Protein AF-A0AAV7JFS3-F1 (afdb_monomer)

Organism: NCBI:txid111878

Radius of gyration: 18.19 Å; Cα contacts (8 Å, |Δi|>4): 624; chains: 1; bounding box: 52×36×45 Å

Structure (mmCIF, N/CA/C/O backbone):
data_AF-A0AAV7JFS3-F1
#
_entry.id   AF-A0AAV7JFS3-F1
#
loop_
_atom_site.group_PDB
_atom_site.id
_atom_site.type_symbol
_atom_site.label_atom_id
_atom_site.label_alt_id
_atom_site.label_comp_id
_atom_site.label_asym_id
_atom_site.label_entity_id
_atom_site.label_seq_id
_atom_site.pdbx_PDB_ins_code
_atom_site.Cartn_x
_atom_site.Cartn_y
_atom_site.Cartn_z
_atom_site.occupancy
_atom_site.B_iso_or_equiv
_atom_site.auth_seq_id
_atom_site.auth_comp_id
_atom_site.auth_asym_id
_atom_site.auth_atom_id
_atom_site.pdbx_PDB_model_num
ATOM 1 N N . MET A 1 1 ? 33.187 9.174 -22.858 1.00 31.39 1 MET A N 1
ATOM 2 C CA . MET A 1 1 ? 33.924 8.937 -21.600 1.00 31.39 1 MET A CA 1
ATOM 3 C C . MET A 1 1 ? 33.014 9.376 -20.474 1.00 31.39 1 MET A C 1
ATOM 5 O O . MET A 1 1 ? 32.756 10.564 -20.350 1.00 31.39 1 MET A O 1
ATOM 9 N N . ALA A 1 2 ? 32.430 8.407 -19.775 1.00 34.69 2 ALA A N 1
ATOM 10 C CA . ALA A 1 2 ? 31.606 8.629 -18.597 1.00 34.69 2 ALA A CA 1
ATOM 11 C C . ALA A 1 2 ? 32.514 8.765 -17.371 1.00 34.69 2 ALA A C 1
ATOM 13 O O . ALA A 1 2 ? 33.390 7.925 -17.213 1.00 34.69 2 ALA A O 1
ATOM 14 N N . THR A 1 3 ? 32.295 9.808 -16.568 1.00 30.00 3 THR A N 1
ATOM 15 C CA . THR A 1 3 ? 32.629 9.994 -15.136 1.00 30.00 3 THR A CA 1
ATOM 16 C C . THR A 1 3 ? 32.267 11.460 -14.839 1.00 30.00 3 THR A C 1
ATOM 18 O O . THR A 1 3 ? 32.741 12.332 -15.557 1.00 30.00 3 THR A O 1
ATOM 21 N N . ALA A 1 4 ? 31.422 11.839 -13.885 1.00 29.70 4 ALA A N 1
ATOM 22 C CA . ALA A 1 4 ? 31.239 11.297 -12.552 1.00 29.70 4 ALA A CA 1
ATOM 23 C C . ALA A 1 4 ? 29.770 11.418 -12.102 1.00 29.70 4 ALA A C 1
ATOM 25 O O . ALA A 1 4 ? 29.166 12.481 -12.228 1.00 29.70 4 ALA A O 1
ATOM 26 N N . ASN A 1 5 ? 29.227 10.338 -11.533 1.00 34.38 5 ASN A N 1
ATOM 27 C CA . ASN A 1 5 ? 28.045 10.400 -10.677 1.00 34.38 5 ASN A CA 1
ATOM 28 C C . ASN A 1 5 ? 28.463 11.081 -9.374 1.00 34.38 5 ASN A C 1
ATOM 30 O O . ASN A 1 5 ? 29.009 10.444 -8.472 1.00 34.38 5 ASN A O 1
ATOM 34 N N . THR A 1 6 ? 28.261 12.390 -9.290 1.00 32.50 6 THR A N 1
ATOM 35 C CA . THR A 1 6 ? 28.421 13.115 -8.033 1.00 32.50 6 THR A CA 1
ATOM 36 C C . THR A 1 6 ? 27.226 12.760 -7.151 1.00 32.50 6 THR A C 1
ATOM 38 O O . THR A 1 6 ? 26.138 13.305 -7.311 1.00 32.50 6 THR A O 1
ATOM 41 N N . LEU A 1 7 ? 27.414 11.795 -6.248 1.00 30.92 7 LEU A N 1
ATOM 42 C CA . LEU A 1 7 ? 26.497 11.532 -5.140 1.00 30.92 7 LEU A CA 1
ATOM 43 C C . LEU A 1 7 ? 26.446 12.783 -4.252 1.00 30.92 7 LEU A C 1
ATOM 45 O O . LEU A 1 7 ? 27.285 12.976 -3.371 1.00 30.92 7 LEU A O 1
ATOM 49 N N . GLU A 1 8 ? 25.488 13.668 -4.509 1.00 34.50 8 GLU A N 1
ATOM 50 C CA . GLU A 1 8 ? 25.224 14.815 -3.647 1.00 34.50 8 GLU A CA 1
ATOM 51 C C . GLU A 1 8 ? 24.532 14.342 -2.369 1.00 34.50 8 GLU A C 1
ATOM 53 O O . GLU A 1 8 ? 23.349 14.003 -2.358 1.00 34.50 8 GLU A O 1
ATOM 58 N N . ARG A 1 9 ? 25.283 14.331 -1.267 1.00 33.91 9 ARG A N 1
ATOM 59 C CA . ARG A 1 9 ? 24.729 14.181 0.078 1.00 33.91 9 ARG A CA 1
ATOM 60 C C . ARG A 1 9 ? 24.105 15.510 0.502 1.00 33.91 9 ARG A C 1
ATOM 62 O O . ARG A 1 9 ? 24.825 16.429 0.887 1.00 33.91 9 ARG A O 1
ATOM 69 N N . ILE A 1 10 ? 22.780 15.618 0.446 1.00 33.81 10 ILE A N 1
ATOM 70 C CA . ILE A 1 10 ? 22.064 16.743 1.059 1.00 33.81 10 ILE A CA 1
ATOM 71 C C . ILE A 1 10 ? 21.829 16.379 2.526 1.00 33.81 10 ILE A C 1
ATOM 73 O O . ILE A 1 10 ? 20.947 15.597 2.871 1.00 33.81 10 ILE A O 1
ATOM 77 N N . PHE A 1 11 ? 22.686 16.916 3.392 1.00 35.94 11 PHE A N 1
ATOM 78 C CA . PHE A 1 11 ? 22.574 16.780 4.837 1.00 35.94 11 PHE A CA 1
ATOM 79 C C . PHE A 1 11 ? 21.632 17.850 5.398 1.00 35.94 11 PHE A C 1
ATOM 81 O O . PHE A 1 11 ? 22.022 19.008 5.516 1.00 35.94 11 PHE A O 1
ATOM 88 N N . SER A 1 12 ? 20.442 17.448 5.840 1.00 33.88 12 SER A N 1
ATOM 89 C CA . SER A 1 12 ? 19.828 18.020 7.046 1.00 33.88 12 SER A CA 1
ATOM 90 C C . SER A 1 12 ? 18.766 17.068 7.598 1.00 33.88 12 SER A C 1
ATOM 92 O O . SER A 1 12 ? 17.573 17.246 7.387 1.00 33.88 12 SER A O 1
ATOM 94 N N . VAL A 1 13 ? 19.202 16.033 8.311 1.00 41.84 13 VAL A N 1
ATOM 95 C CA . VAL A 1 13 ? 18.326 15.273 9.209 1.00 41.84 13 VAL A CA 1
ATOM 96 C C . VAL A 1 13 ? 18.309 16.059 10.522 1.00 41.84 13 VAL A C 1
ATOM 98 O O . VAL A 1 13 ? 19.258 15.966 11.296 1.00 41.84 13 VAL A O 1
ATOM 101 N N . ASP A 1 14 ? 17.295 16.894 10.771 1.00 39.94 14 ASP A N 1
ATOM 102 C CA . ASP A 1 14 ? 17.121 17.514 12.096 1.00 39.94 14 ASP A CA 1
ATOM 103 C C . ASP A 1 14 ? 16.476 16.513 13.067 1.00 39.94 14 ASP A C 1
ATOM 105 O O . ASP A 1 14 ? 15.280 16.559 13.352 1.00 39.94 14 ASP A O 1
ATOM 109 N N . TYR A 1 15 ? 17.303 15.607 13.589 1.00 41.69 15 TYR A N 1
ATOM 110 C CA . TYR A 1 15 ? 16.932 14.623 14.611 1.00 41.69 15 TYR A CA 1
ATOM 111 C C . TYR A 1 15 ? 16.729 15.239 16.011 1.00 41.69 15 TYR A C 1
ATOM 113 O O . TYR A 1 15 ? 16.426 14.519 16.963 1.00 41.69 15 TYR A O 1
ATOM 121 N N . LYS A 1 16 ? 16.943 16.555 16.177 1.00 37.84 16 LYS A N 1
ATOM 122 C CA . LYS A 1 16 ? 16.816 17.269 17.461 1.00 37.84 16 LYS A CA 1
ATOM 123 C C . LYS A 1 16 ? 15.544 18.097 17.562 1.00 37.84 16 LYS A C 1
ATOM 125 O O . LYS A 1 16 ? 15.213 18.536 18.670 1.00 37.84 16 LYS A O 1
ATOM 130 N N . SER A 1 17 ? 14.830 18.307 16.458 1.00 47.09 17 SER A N 1
ATOM 131 C CA . SER A 1 17 ? 13.496 18.887 16.505 1.00 47.09 17 SER A CA 1
ATOM 132 C C . SER A 1 17 ? 12.605 17.980 17.359 1.00 47.09 17 SER A C 1
ATOM 134 O O . SER A 1 17 ? 12.273 16.849 17.011 1.00 47.09 17 SER A O 1
ATOM 136 N N . LYS A 1 18 ? 12.272 18.452 18.565 1.00 47.12 18 LYS A N 1
ATOM 137 C CA . LYS A 1 18 ? 11.311 17.800 19.455 1.00 47.12 18 LYS A CA 1
ATOM 138 C C . LYS A 1 18 ? 9.934 17.918 18.805 1.00 47.12 18 LYS A C 1
ATOM 140 O O . LYS A 1 18 ? 9.161 18.794 19.186 1.00 47.12 18 LYS A O 1
ATOM 145 N N . ILE A 1 19 ? 9.643 17.081 17.811 1.00 53.56 19 ILE A N 1
ATOM 146 C CA . ILE A 1 19 ? 8.289 16.916 17.290 1.00 53.56 19 ILE A CA 1
ATOM 147 C C . ILE A 1 19 ? 7.481 16.338 18.447 1.00 53.56 19 ILE A C 1
ATOM 149 O O . ILE A 1 19 ? 7.582 15.160 18.785 1.00 53.56 19 ILE A O 1
ATOM 153 N N . GLN A 1 20 ? 6.760 17.215 19.141 1.00 51.50 20 GLN A N 1
ATOM 154 C CA . GLN A 1 20 ? 5.778 16.791 20.120 1.00 51.50 20 GLN A CA 1
ATOM 155 C C . GLN A 1 20 ? 4.505 16.436 19.356 1.00 51.50 20 GLN A C 1
ATOM 157 O O . GLN A 1 20 ? 4.074 17.233 18.517 1.00 51.50 20 GLN A O 1
ATOM 162 N N . PRO A 1 21 ? 3.905 15.262 19.613 1.00 56.75 21 PRO A N 1
ATOM 163 C CA . PRO A 1 21 ? 2.633 14.926 18.998 1.00 56.75 21 PRO A CA 1
ATOM 164 C C . PRO A 1 21 ? 1.603 15.988 19.391 1.00 56.75 21 PRO A C 1
ATOM 166 O O . PRO A 1 21 ? 1.417 16.264 20.576 1.00 56.75 21 PRO A O 1
ATOM 169 N N . ILE A 1 22 ? 0.951 16.589 18.393 1.00 59.88 22 ILE A N 1
ATOM 170 C CA . ILE A 1 22 ? -0.130 17.561 18.618 1.00 59.88 22 ILE A CA 1
ATOM 171 C C . ILE A 1 22 ? -1.339 16.836 19.225 1.00 59.88 22 ILE A C 1
ATOM 173 O O . ILE A 1 22 ? -1.971 17.338 20.151 1.00 59.88 22 ILE A O 1
ATOM 177 N N . VAL A 1 23 ? -1.617 15.625 18.735 1.00 61.88 23 VAL A N 1
ATOM 178 C CA . VAL A 1 23 ? -2.670 14.729 19.219 1.00 61.88 23 VAL A CA 1
ATOM 179 C C . VAL A 1 23 ? -2.138 13.296 19.197 1.00 61.88 23 VAL A C 1
ATOM 181 O O . VAL A 1 23 ? -1.424 12.907 18.275 1.00 61.88 23 VAL A O 1
ATOM 184 N N . SER A 1 24 ? -2.483 12.507 20.217 1.00 66.94 24 SER A N 1
ATOM 185 C CA . SER A 1 24 ? -2.320 11.051 20.207 1.00 66.94 24 SER A CA 1
ATOM 186 C C . SER A 1 24 ? -3.702 10.418 20.160 1.00 66.94 24 SER A C 1
ATOM 188 O O . SER A 1 24 ? -4.501 10.606 21.077 1.00 66.94 24 SER A O 1
ATOM 190 N N . VAL A 1 25 ? -3.986 9.711 19.069 1.00 66.38 25 VAL A N 1
ATOM 191 C CA . VAL A 1 25 ? -5.343 9.267 18.720 1.00 66.38 25 VAL A CA 1
ATOM 192 C C . VAL A 1 25 ? -5.698 7.876 19.249 1.00 66.38 25 VAL A C 1
ATOM 194 O O . VAL A 1 25 ? -6.844 7.460 19.165 1.00 66.38 25 VAL A O 1
ATOM 197 N N . CYS A 1 26 ? -4.739 7.127 19.800 1.00 66.31 26 CYS A N 1
ATOM 198 C CA . CYS A 1 26 ? -4.986 5.764 20.277 1.00 66.31 26 CYS A CA 1
ATOM 199 C C . CYS A 1 26 ? -3.880 5.256 21.217 1.00 66.31 26 CYS A C 1
ATOM 201 O O . CYS A 1 26 ? -2.825 5.874 21.379 1.00 66.31 26 CYS A O 1
ATOM 203 N N . LYS A 1 27 ? -4.123 4.098 21.845 1.00 66.50 27 LYS A N 1
ATOM 204 C CA . LYS A 1 27 ? -3.143 3.375 22.667 1.00 66.50 27 LYS A CA 1
ATOM 205 C C . LYS A 1 27 ? -2.859 1.992 22.079 1.00 66.50 27 LYS A C 1
ATOM 207 O O . LYS A 1 27 ? -3.711 1.381 21.435 1.00 66.50 27 LYS A O 1
ATOM 212 N N . LEU A 1 28 ? -1.660 1.480 22.352 1.00 62.62 28 LEU A N 1
ATOM 213 C CA . LEU A 1 28 ? -1.306 0.084 22.089 1.00 62.62 28 LEU A CA 1
ATOM 214 C C . LEU A 1 28 ? -2.027 -0.830 23.090 1.00 62.62 28 LEU A C 1
ATOM 216 O O . LEU A 1 28 ? -2.016 -0.553 24.292 1.00 62.62 28 LEU A O 1
ATOM 220 N N . GLY A 1 29 ? -2.617 -1.937 22.628 1.00 62.34 29 GLY A N 1
ATOM 221 C CA . GLY A 1 29 ? -3.167 -2.947 23.541 1.00 62.34 29 GLY A CA 1
ATOM 222 C C . GLY A 1 29 ? -4.353 -3.759 23.023 1.00 62.34 29 GLY A C 1
ATOM 223 O O . GLY A 1 29 ? -4.566 -3.937 21.826 1.00 62.34 29 GLY A O 1
ATOM 224 N N . LYS A 1 30 ? -5.135 -4.315 23.956 1.00 52.66 30 LYS A N 1
ATOM 225 C CA . LYS A 1 30 ? -6.366 -5.068 23.660 1.00 52.66 30 LYS A CA 1
ATOM 226 C C . LYS A 1 30 ? -7.582 -4.172 23.899 1.00 52.66 30 LYS A C 1
ATOM 228 O O . LYS A 1 30 ? -7.660 -3.553 24.951 1.00 52.66 30 LYS A O 1
ATOM 233 N N . GLY A 1 31 ? -8.507 -4.081 22.948 1.00 63.12 31 GLY A N 1
ATOM 234 C CA . GLY A 1 31 ? -9.714 -3.251 23.052 1.00 63.12 31 GLY A CA 1
ATOM 235 C C . GLY A 1 31 ? -10.164 -2.756 21.681 1.00 63.12 31 GLY A C 1
ATOM 236 O O . GLY A 1 31 ? -9.357 -2.731 20.755 1.00 63.12 31 GLY A O 1
ATOM 237 N N . LEU A 1 32 ? -11.438 -2.377 21.547 1.00 65.44 32 LEU A N 1
ATOM 238 C CA . LEU A 1 32 ? -12.001 -1.924 20.267 1.00 65.44 32 LEU A CA 1
ATOM 239 C C . LEU A 1 32 ? -11.205 -0.737 19.691 1.00 65.44 32 LEU A C 1
ATOM 241 O O . LEU A 1 32 ? -10.878 -0.714 18.509 1.00 65.44 32 LEU A O 1
ATOM 245 N N . GLU A 1 33 ? -10.796 0.180 20.567 1.00 69.69 33 GLU A N 1
ATOM 246 C CA . GLU A 1 33 ? -10.065 1.412 20.241 1.00 69.69 33 GLU A CA 1
ATOM 247 C C . GLU A 1 33 ? -8.538 1.230 20.158 1.00 69.69 33 GLU A C 1
ATOM 249 O O . GLU A 1 33 ? -7.831 2.126 19.707 1.00 69.69 33 GLU A O 1
ATOM 254 N N . ASN A 1 34 ? -8.005 0.077 20.578 1.00 80.06 34 ASN A N 1
ATOM 255 C CA . ASN A 1 34 ? -6.560 -0.136 20.675 1.00 80.06 34 ASN A CA 1
ATOM 256 C C . ASN A 1 34 ? -5.987 -0.732 19.388 1.00 80.06 34 ASN A C 1
ATOM 258 O O . ASN A 1 34 ? -6.507 -1.732 18.889 1.00 80.06 34 ASN A O 1
ATOM 262 N N . LEU A 1 35 ? -4.894 -0.162 18.882 1.00 81.44 35 LEU A N 1
ATOM 263 C CA . LEU A 1 35 ? -4.172 -0.698 17.725 1.00 81.44 35 LEU A CA 1
ATOM 264 C C . LEU A 1 35 ? -3.211 -1.816 18.145 1.00 81.44 35 LEU A C 1
ATOM 266 O O . LEU A 1 35 ? -2.652 -1.792 19.252 1.00 81.44 35 LEU A O 1
ATOM 270 N N . ARG A 1 36 ? -2.983 -2.772 17.242 1.00 83.31 36 ARG A N 1
ATOM 271 C CA . ARG A 1 36 ? -1.975 -3.822 17.382 1.00 83.31 36 ARG A CA 1
ATOM 272 C C . ARG A 1 36 ? -1.130 -3.956 16.121 1.00 83.31 36 ARG A C 1
ATOM 274 O O . ARG A 1 36 ? -1.575 -4.432 15.081 1.00 83.31 36 ARG A O 1
ATOM 281 N N . GLY A 1 37 ? 0.123 -3.530 16.254 1.00 83.81 37 GLY A N 1
ATOM 282 C CA . GLY A 1 37 ? 1.070 -3.483 15.148 1.00 83.81 37 GLY A CA 1
ATOM 283 C C . GLY A 1 37 ? 0.577 -2.624 13.980 1.00 83.81 37 GLY A C 1
ATOM 284 O O . GLY A 1 37 ? 0.587 -3.127 12.864 1.00 83.81 37 GLY A O 1
ATOM 285 N N . PRO A 1 38 ? 0.117 -1.374 14.188 1.00 87.62 38 PRO A N 1
ATOM 286 C CA . PRO A 1 38 ? -0.328 -0.546 13.071 1.00 87.62 38 PRO A CA 1
ATOM 287 C C . PRO A 1 38 ? 0.801 -0.365 12.051 1.00 87.62 38 PRO A C 1
ATOM 289 O O . PRO A 1 38 ? 1.943 -0.107 12.440 1.00 87.62 38 PRO A O 1
ATOM 292 N N . ARG A 1 39 ? 0.490 -0.543 10.764 1.00 87.88 39 ARG A N 1
ATOM 293 C CA . ARG A 1 39 ? 1.488 -0.513 9.679 1.00 87.88 39 ARG A CA 1
ATOM 294 C C . ARG A 1 39 ? 1.327 0.699 8.778 1.00 87.88 39 ARG A C 1
ATOM 296 O O . ARG A 1 39 ? 2.266 1.471 8.663 1.00 87.88 39 ARG A O 1
ATOM 303 N N . GLY A 1 40 ? 0.149 0.875 8.194 1.00 88.75 40 GLY A N 1
ATOM 304 C CA . GLY A 1 40 ? -0.143 1.955 7.254 1.00 88.75 40 GLY A CA 1
ATOM 305 C C . GLY A 1 40 ? -1.121 2.966 7.822 1.00 88.75 40 GLY A C 1
ATOM 306 O O . GLY A 1 40 ? -1.983 2.626 8.639 1.00 88.75 40 GLY A O 1
ATOM 307 N N . VAL A 1 41 ? -1.000 4.205 7.354 1.00 90.94 41 VAL A N 1
ATOM 308 C CA . VAL A 1 41 ? -1.904 5.307 7.676 1.00 90.94 41 VAL A CA 1
ATOM 309 C C . VAL A 1 41 ? -2.245 6.083 6.408 1.00 90.94 41 VAL A C 1
ATOM 311 O O . VAL A 1 41 ? -1.371 6.336 5.586 1.00 90.94 41 VAL A O 1
ATOM 314 N N . ALA A 1 42 ? -3.505 6.477 6.263 1.00 91.38 42 ALA A N 1
ATOM 315 C CA . ALA A 1 42 ? -3.954 7.397 5.225 1.00 91.38 42 ALA A CA 1
ATOM 316 C C . ALA A 1 42 ? -4.893 8.445 5.830 1.00 91.38 42 ALA A C 1
ATOM 318 O O . ALA A 1 42 ? -5.580 8.172 6.815 1.00 91.38 42 ALA A O 1
ATOM 319 N N . ILE A 1 43 ? -4.914 9.645 5.252 1.00 89.88 43 ILE A N 1
ATOM 320 C CA . ILE A 1 43 ? -5.746 10.759 5.720 1.00 89.88 43 ILE A CA 1
ATOM 321 C C . ILE A 1 43 ? -6.669 11.188 4.588 1.00 89.88 43 ILE A C 1
ATOM 323 O O . ILE A 1 43 ? -6.204 11.482 3.485 1.00 89.88 43 ILE A O 1
ATOM 327 N N . ASP A 1 44 ? -7.970 11.249 4.861 1.00 89.50 44 ASP A N 1
ATOM 328 C CA . ASP A 1 44 ? -8.915 11.896 3.956 1.00 89.50 44 ASP A CA 1
ATOM 329 C C . ASP A 1 44 ? -8.775 13.409 4.122 1.00 89.50 44 ASP A C 1
ATOM 331 O O . ASP A 1 44 ? -9.209 13.990 5.114 1.00 89.50 44 ASP A O 1
ATOM 335 N N . ASN A 1 45 ? -8.156 14.069 3.145 1.00 85.62 45 ASN A N 1
ATOM 336 C CA . ASN A 1 45 ? -7.923 15.513 3.198 1.00 85.62 45 ASN A CA 1
ATOM 337 C C . ASN A 1 45 ? -9.217 16.348 3.190 1.00 85.62 45 ASN A C 1
ATOM 339 O O . ASN A 1 45 ? -9.170 17.537 3.508 1.00 85.62 45 ASN A O 1
ATOM 343 N N . SER A 1 46 ? -10.360 15.769 2.806 1.00 87.19 46 SER A N 1
ATOM 344 C CA . SER A 1 46 ? -11.646 16.470 2.774 1.00 87.19 46 SER A CA 1
ATOM 345 C C . SER A 1 46 ? -12.364 16.464 4.125 1.00 87.19 46 SER A C 1
ATOM 347 O O . SER A 1 46 ? -13.009 17.458 4.467 1.00 87.19 46 SER A O 1
ATOM 349 N N . THR A 1 47 ? -12.229 15.388 4.907 1.00 89.56 47 THR A N 1
ATOM 350 C CA . THR A 1 47 ? -12.886 15.238 6.218 1.00 89.56 47 THR A CA 1
ATOM 351 C C . THR A 1 47 ? -11.924 15.375 7.398 1.00 89.56 47 THR A C 1
ATOM 353 O O . THR A 1 47 ? -12.339 15.767 8.488 1.00 89.56 47 THR A O 1
ATOM 356 N N . GLY A 1 48 ? -10.637 15.095 7.187 1.00 88.19 48 GLY A N 1
ATOM 357 C CA . GLY A 1 48 ? -9.632 14.948 8.238 1.00 88.19 48 GLY A CA 1
ATOM 358 C C . GLY A 1 48 ? -9.656 13.579 8.925 1.00 88.19 48 GLY A C 1
ATOM 359 O O . GLY A 1 48 ? -9.018 13.431 9.968 1.00 88.19 48 GLY A O 1
ATOM 360 N N . ASP A 1 49 ? -10.384 12.601 8.377 1.00 90.31 49 ASP A N 1
ATOM 361 C CA . ASP A 1 49 ? -10.443 11.248 8.930 1.00 90.31 49 ASP A CA 1
ATOM 362 C C . ASP A 1 49 ? -9.128 10.496 8.697 1.00 90.31 49 ASP A C 1
ATOM 364 O O . ASP A 1 49 ? -8.518 10.561 7.627 1.00 90.31 49 ASP A O 1
ATOM 368 N N . ILE A 1 50 ? -8.702 9.755 9.714 1.00 91.44 50 ILE A N 1
ATOM 369 C CA . ILE A 1 50 ? -7.440 9.024 9.773 1.00 91.44 50 ILE A CA 1
ATOM 370 C C . ILE A 1 50 ? -7.746 7.531 9.699 1.00 91.44 50 ILE A C 1
ATOM 372 O O . ILE A 1 50 ? -8.329 6.954 10.617 1.00 91.44 50 ILE A O 1
ATOM 376 N N . TYR A 1 51 ? -7.306 6.891 8.626 1.00 94.00 51 TYR A N 1
ATOM 377 C CA . TYR A 1 51 ? -7.451 5.462 8.383 1.00 94.00 51 TYR A CA 1
ATOM 378 C C . TYR A 1 51 ? -6.161 4.757 8.769 1.00 94.00 51 TYR A C 1
ATOM 380 O O . TYR A 1 51 ? -5.085 5.168 8.343 1.00 94.00 51 TYR A O 1
ATOM 388 N N . VAL A 1 52 ? -6.259 3.692 9.559 1.00 93.12 52 VAL A N 1
ATOM 389 C CA . VAL A 1 52 ? -5.096 2.950 10.052 1.00 93.12 52 VAL A CA 1
ATOM 390 C C . VAL A 1 52 ? -5.259 1.462 9.781 1.00 93.12 52 VAL A C 1
ATOM 392 O O . VAL A 1 52 ? -6.253 0.859 10.191 1.00 93.12 52 VAL A O 1
ATOM 395 N N . ALA A 1 53 ? -4.259 0.868 9.129 1.00 93.62 53 ALA A N 1
ATOM 396 C CA . ALA A 1 53 ? -4.159 -0.569 8.923 1.00 93.62 53 ALA A CA 1
ATOM 397 C C . ALA A 1 53 ? -3.673 -1.228 10.220 1.00 93.62 53 ALA A C 1
ATOM 399 O O . ALA A 1 53 ? -2.505 -1.117 10.604 1.00 93.62 53 ALA A O 1
ATOM 400 N N . ASP A 1 54 ? -4.593 -1.891 10.914 1.00 91.94 54 ASP A N 1
ATOM 401 C CA . ASP A 1 54 ? -4.364 -2.564 12.189 1.00 91.94 54 ASP A CA 1
ATOM 402 C C . ASP A 1 54 ? -3.990 -4.031 11.921 1.00 91.94 54 ASP A C 1
ATOM 404 O O . ASP A 1 54 ? -4.840 -4.928 11.924 1.00 91.94 54 ASP A O 1
ATOM 408 N N . TYR A 1 55 ? -2.706 -4.243 11.616 1.00 91.06 55 TYR A N 1
ATOM 409 C CA . TYR A 1 55 ? -2.146 -5.476 11.055 1.00 91.06 55 TYR A CA 1
ATOM 410 C C . TYR A 1 55 ? -2.533 -6.737 11.828 1.00 91.06 55 TYR A C 1
ATOM 412 O O . TYR A 1 55 ? -3.069 -7.681 11.248 1.00 91.06 55 TYR A O 1
ATOM 420 N N . GLU A 1 56 ? -2.290 -6.768 13.142 1.00 89.69 56 GLU A N 1
ATOM 421 C CA . GLU A 1 56 ? -2.526 -7.981 13.937 1.00 89.69 56 GLU A CA 1
ATOM 422 C C . GLU A 1 56 ? -4.014 -8.214 14.206 1.00 89.69 56 GLU A C 1
ATOM 424 O O . GLU A 1 56 ? -4.434 -9.348 14.426 1.00 89.69 56 GLU A O 1
ATOM 429 N N . ASN A 1 57 ? -4.822 -7.150 14.192 1.00 90.75 57 ASN A N 1
ATOM 430 C CA . ASN A 1 57 ? -6.272 -7.264 14.316 1.00 90.75 57 ASN A CA 1
ATOM 431 C C . ASN A 1 57 ? -6.961 -7.518 12.964 1.00 90.75 57 ASN A C 1
ATOM 433 O O . ASN A 1 57 ? -8.179 -7.680 12.956 1.00 90.75 57 ASN A O 1
ATOM 437 N N . SER A 1 58 ? -6.208 -7.554 11.853 1.00 93.75 58 SER A N 1
ATOM 438 C CA . SER A 1 58 ? -6.711 -7.803 10.495 1.00 93.75 58 SER A CA 1
ATOM 439 C C . SER A 1 58 ? -7.905 -6.918 10.125 1.00 93.75 58 SER A C 1
ATOM 441 O O . SER A 1 58 ? -8.928 -7.390 9.644 1.00 93.75 58 SER A O 1
ATOM 443 N N . CYS A 1 59 ? -7.796 -5.621 10.409 1.00 94.25 59 CYS A N 1
ATOM 444 C CA . CYS A 1 59 ? -8.856 -4.656 10.131 1.00 94.25 59 CYS A CA 1
ATOM 445 C C . CYS A 1 59 ? -8.279 -3.279 9.796 1.00 94.25 59 CYS A C 1
ATOM 447 O O . CYS A 1 59 ? -7.113 -2.994 10.078 1.00 94.25 59 CYS A O 1
ATOM 449 N N . VAL A 1 60 ? -9.120 -2.407 9.253 1.00 95.44 60 VAL A N 1
ATOM 450 C CA . VAL A 1 60 ? -8.869 -0.967 9.202 1.00 95.44 60 VAL A CA 1
ATOM 451 C C . VAL A 1 60 ? -9.723 -0.283 10.258 1.00 95.44 60 VAL A C 1
ATOM 453 O O . VAL A 1 60 ? -10.912 -0.580 10.412 1.00 95.44 60 VAL A O 1
ATOM 456 N N . LYS A 1 61 ? -9.109 0.642 10.995 1.00 93.12 61 LYS A N 1
ATOM 457 C CA . LYS A 1 61 ? -9.800 1.531 11.934 1.00 93.12 61 LYS A CA 1
ATOM 458 C C . LYS A 1 61 ? -9.738 2.958 11.431 1.00 93.12 61 LYS A C 1
ATOM 460 O O . LYS A 1 61 ? -8.689 3.404 10.976 1.00 93.12 61 LYS A O 1
ATOM 465 N N . VAL A 1 62 ? -10.859 3.654 11.543 1.00 93.56 62 VAL A N 1
ATOM 466 C CA . VAL A 1 62 ? -11.013 5.046 11.128 1.00 93.56 62 VAL A CA 1
ATOM 467 C C . VAL A 1 62 ? -11.212 5.891 12.368 1.00 93.56 62 VAL A C 1
ATOM 469 O O . VAL A 1 62 ? -12.062 5.569 13.202 1.00 93.56 62 VAL A O 1
ATOM 472 N N . PHE A 1 63 ? -10.438 6.958 12.484 1.00 89.00 63 PHE A N 1
ATOM 473 C CA . PHE A 1 63 ? -10.510 7.926 13.566 1.00 89.00 63 PHE A CA 1
ATOM 474 C C . PHE A 1 63 ? -10.832 9.302 12.997 1.00 89.00 63 PHE A C 1
ATOM 476 O O . PHE A 1 63 ? -10.382 9.626 11.905 1.00 89.00 63 PHE A O 1
ATOM 483 N N . ASP A 1 64 ? -11.565 10.125 13.739 1.00 86.56 64 ASP A N 1
ATOM 484 C CA . ASP A 1 64 ? -11.667 11.545 13.405 1.00 86.56 64 ASP A CA 1
ATOM 485 C C . ASP A 1 64 ? -10.357 12.289 13.746 1.00 86.56 64 ASP A C 1
ATOM 487 O O . ASP A 1 64 ? -9.435 11.746 14.367 1.00 86.56 64 ASP A O 1
ATOM 491 N N . CYS A 1 65 ? -10.285 13.573 13.395 1.00 82.19 65 CYS A N 1
ATOM 492 C CA . CYS A 1 65 ? -9.120 14.419 13.669 1.00 82.19 65 CYS A CA 1
ATOM 493 C C . CYS A 1 65 ? -8.833 14.656 15.169 1.00 82.19 65 CYS A C 1
ATOM 495 O O . CYS A 1 65 ? -7.760 15.150 15.520 1.00 82.19 65 CYS A O 1
ATOM 497 N N . ASN A 1 66 ? -9.758 14.287 16.063 1.00 78.81 66 ASN A N 1
ATOM 498 C CA . ASN A 1 66 ? -9.583 14.335 17.517 1.00 78.81 66 ASN A CA 1
ATOM 499 C C . ASN A 1 66 ? -9.183 12.969 18.103 1.00 78.81 66 ASN A C 1
ATOM 501 O O . ASN A 1 66 ? -8.965 12.859 19.311 1.00 78.81 66 ASN A O 1
ATOM 505 N N . GLY A 1 67 ? -9.084 11.932 17.269 1.00 77.19 67 GLY A N 1
ATOM 506 C CA . GLY A 1 67 ? -8.727 10.575 17.663 1.00 77.19 67 GLY A CA 1
ATOM 507 C C . GLY A 1 67 ? -9.876 9.729 18.190 1.00 77.19 67 GLY A C 1
ATOM 508 O O . GLY A 1 67 ? -9.644 8.695 18.814 1.00 77.19 67 GLY A O 1
ATOM 509 N N . LYS A 1 68 ? -11.124 10.133 17.960 1.00 84.06 68 LYS A N 1
ATOM 510 C CA . LYS A 1 68 ? -12.276 9.292 18.278 1.00 84.06 68 LYS A CA 1
ATOM 511 C C . LYS A 1 68 ? -12.444 8.237 17.192 1.00 84.06 68 LYS A C 1
ATOM 513 O O . LYS A 1 68 ? -12.467 8.573 16.013 1.00 84.06 68 LYS A O 1
ATOM 518 N N . ILE A 1 69 ? -12.631 6.975 17.581 1.0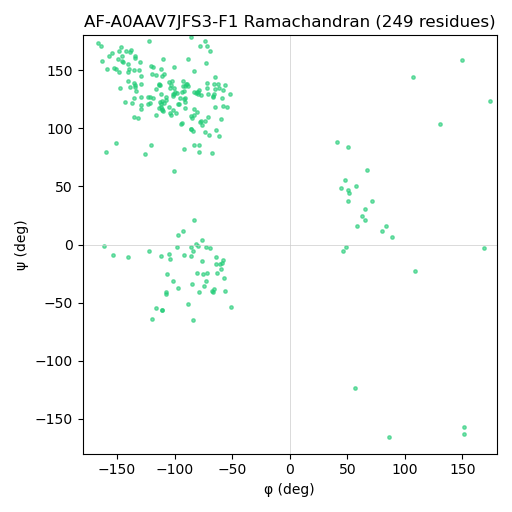0 87.69 69 ILE A N 1
ATOM 519 C CA . ILE A 1 69 ? -12.951 5.921 16.615 1.00 87.69 69 ILE A CA 1
ATOM 520 C C . ILE A 1 69 ? -14.327 6.175 15.979 1.00 87.69 69 ILE A C 1
ATOM 522 O O . ILE A 1 69 ? -15.327 6.392 16.669 1.00 87.69 69 ILE A O 1
ATOM 526 N N . MET A 1 70 ? -14.359 6.139 14.653 1.00 91.44 70 MET A N 1
ATOM 527 C CA . MET A 1 70 ? -15.542 6.370 13.828 1.00 91.44 70 MET A CA 1
ATOM 528 C C . MET A 1 70 ? -16.040 5.073 13.200 1.00 91.44 70 MET A C 1
ATOM 530 O O . MET A 1 70 ? -17.243 4.821 13.172 1.00 91.44 70 MET A O 1
ATOM 534 N N . LEU A 1 71 ? -15.116 4.233 12.731 1.00 93.12 71 LEU A N 1
ATOM 535 C CA . LEU A 1 71 ? -15.433 3.004 12.015 1.00 93.12 71 LEU A CA 1
ATOM 536 C C . LEU A 1 71 ? -14.343 1.949 12.232 1.00 93.12 71 LEU A C 1
ATOM 538 O O . LEU A 1 71 ? -13.170 2.264 12.434 1.00 93.12 71 LEU A O 1
ATOM 542 N N . LYS A 1 72 ? -14.742 0.681 12.166 1.00 93.56 72 LYS A N 1
ATOM 543 C CA . LYS A 1 72 ? -13.852 -0.470 12.019 1.00 93.56 72 LYS A CA 1
ATOM 544 C C . LYS A 1 72 ? -14.436 -1.370 10.937 1.00 93.56 72 LYS A C 1
ATOM 546 O O . LYS A 1 72 ? -15.616 -1.700 11.018 1.00 93.56 72 LYS A O 1
ATOM 551 N N . PHE A 1 73 ? -13.612 -1.798 9.989 1.00 94.94 73 PHE A N 1
ATOM 552 C CA . PHE A 1 73 ? -14.019 -2.732 8.940 1.00 94.94 73 PHE A CA 1
ATOM 553 C C . PHE A 1 73 ? -12.871 -3.665 8.535 1.00 94.94 73 PHE A C 1
ATOM 555 O O . PHE A 1 73 ? -11.729 -3.485 8.959 1.00 94.94 73 PHE A O 1
ATOM 562 N N . GLY A 1 74 ? -13.200 -4.684 7.749 1.00 90.75 74 GLY A N 1
ATOM 563 C CA . GLY A 1 74 ? -12.341 -5.820 7.429 1.00 90.75 74 GLY A CA 1
ATOM 564 C C . GLY A 1 74 ? -13.139 -7.089 7.666 1.00 90.75 74 GLY A C 1
ATOM 565 O O . GLY A 1 74 ? -13.391 -7.447 8.818 1.00 90.75 74 GLY A O 1
ATOM 566 N N . ASP A 1 75 ? -13.600 -7.702 6.579 1.00 83.06 75 ASP A N 1
ATOM 567 C CA . ASP A 1 75 ? -14.479 -8.862 6.663 1.00 83.06 75 ASP A CA 1
ATOM 568 C C . ASP A 1 75 ? -13.746 -10.046 7.301 1.00 83.06 75 ASP A C 1
ATOM 570 O O . ASP A 1 75 ? -12.547 -10.256 7.096 1.00 83.06 75 ASP A O 1
ATOM 574 N N . GLU A 1 76 ? -14.471 -10.838 8.087 1.00 83.19 76 GLU A N 1
ATOM 575 C CA . GLU A 1 76 ? -13.909 -12.040 8.709 1.00 83.19 76 GLU A CA 1
ATOM 576 C C . GLU A 1 76 ? -13.883 -13.221 7.725 1.00 83.19 76 GLU A C 1
ATOM 578 O O . GLU A 1 76 ? -13.027 -14.101 7.846 1.00 83.19 76 GLU A O 1
ATOM 583 N N . ASP A 1 77 ? -14.760 -13.204 6.715 1.00 81.31 77 ASP A N 1
ATOM 584 C CA . ASP A 1 77 ? -14.953 -14.256 5.716 1.00 81.31 77 ASP A CA 1
ATOM 585 C C . ASP A 1 77 ? -15.330 -13.675 4.341 1.00 81.31 77 ASP A C 1
ATOM 587 O O . ASP A 1 77 ? -15.783 -12.540 4.228 1.00 81.31 77 ASP A O 1
ATOM 591 N N . GLY A 1 78 ? -15.172 -14.478 3.285 1.00 86.06 78 GLY A N 1
ATOM 592 C CA . GLY A 1 78 ? -15.495 -14.081 1.910 1.00 86.06 78 GLY A CA 1
ATOM 593 C C . GLY A 1 78 ? -14.361 -13.348 1.188 1.00 86.06 78 GLY A C 1
ATOM 594 O O . GLY A 1 78 ? -13.208 -13.383 1.610 1.00 86.06 78 GLY A O 1
ATOM 595 N N . GLU A 1 79 ? -14.683 -12.715 0.059 1.00 85.00 79 GLU A N 1
ATOM 596 C CA . GLU A 1 79 ? -13.693 -12.057 -0.811 1.00 85.00 79 GLU A CA 1
ATOM 597 C C . GLU A 1 79 ? -13.109 -10.770 -0.218 1.00 85.00 79 GLU A C 1
ATOM 599 O O . GLU A 1 79 ? -11.988 -10.397 -0.558 1.00 85.00 79 GLU A O 1
ATOM 604 N N . GLY A 1 80 ? -13.838 -10.118 0.692 1.00 87.88 80 GLY A N 1
ATOM 605 C CA . GLY A 1 80 ? -13.346 -8.965 1.439 1.00 87.88 80 GLY A CA 1
ATOM 606 C C . GLY A 1 80 ? -12.480 -9.334 2.636 1.00 87.88 80 GLY A C 1
ATOM 607 O O . GLY A 1 80 ? -12.018 -8.433 3.338 1.00 87.88 80 GLY A O 1
ATOM 608 N N . LYS A 1 81 ? -12.244 -10.631 2.886 1.00 92.19 81 LYS A N 1
ATOM 609 C CA . LYS A 1 81 ? -11.532 -11.087 4.076 1.00 92.19 81 LYS A CA 1
ATOM 610 C C . LYS A 1 81 ? -10.178 -10.410 4.198 1.00 92.19 81 LYS A C 1
ATOM 612 O O . LYS A 1 81 ? -9.287 -10.592 3.369 1.00 92.19 81 LYS A O 1
ATOM 617 N N . MET A 1 82 ? -10.014 -9.674 5.286 1.00 93.06 82 MET A N 1
ATOM 618 C CA . MET A 1 82 ? -8.790 -8.941 5.537 1.00 93.06 82 MET A CA 1
ATOM 619 C C . MET A 1 82 ? -7.833 -9.792 6.365 1.00 93.06 82 MET A C 1
ATOM 621 O O . MET A 1 82 ? -8.209 -10.448 7.332 1.00 93.06 82 MET A O 1
ATOM 625 N N . PHE A 1 83 ? -6.570 -9.777 5.967 1.00 91.56 83 PHE A N 1
ATOM 626 C CA . PHE A 1 83 ? -5.476 -10.450 6.648 1.00 91.56 83 PHE A CA 1
ATOM 627 C C . PHE A 1 83 ? -4.248 -9.563 6.551 1.00 91.56 83 PHE A C 1
ATOM 629 O O . PHE A 1 83 ? -3.845 -9.209 5.441 1.00 91.56 83 PHE A O 1
ATOM 636 N N . CYS A 1 84 ? -3.687 -9.208 7.709 1.00 92.38 84 CYS A N 1
ATOM 637 C CA . CYS A 1 84 ? -2.420 -8.488 7.804 1.00 92.38 84 CYS A CA 1
ATOM 638 C C . CYS A 1 84 ? -2.328 -7.265 6.861 1.00 92.38 84 CYS A C 1
ATOM 640 O O . CYS A 1 84 ? -1.408 -7.198 6.041 1.00 92.38 84 CYS A O 1
ATOM 642 N N . PRO A 1 85 ? -3.275 -6.305 6.938 1.00 95.44 85 PRO A N 1
ATOM 643 C CA . PRO A 1 85 ? -3.227 -5.109 6.104 1.00 95.44 85 PRO A CA 1
ATOM 644 C C . PRO A 1 85 ? -1.966 -4.293 6.419 1.00 95.44 85 PRO A C 1
ATOM 646 O O . PRO A 1 85 ? -1.594 -4.141 7.588 1.00 95.44 85 PRO A O 1
ATOM 649 N N . VAL A 1 86 ? -1.311 -3.775 5.381 1.00 94.12 86 VAL A N 1
ATOM 650 C CA . VAL A 1 86 ? -0.026 -3.062 5.487 1.00 94.12 86 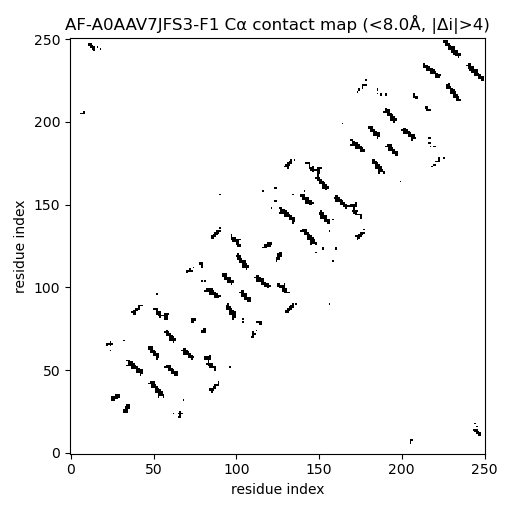VAL A CA 1
ATOM 651 C C . VAL A 1 86 ? -0.139 -1.634 4.986 1.00 94.12 86 VAL A C 1
ATOM 653 O O . VAL A 1 86 ? 0.012 -0.723 5.791 1.00 94.12 86 VAL A O 1
ATOM 656 N N . GLY A 1 87 ? -0.423 -1.437 3.700 1.00 94.25 87 GLY A N 1
ATOM 657 C CA . GLY A 1 87 ? -0.527 -0.117 3.077 1.00 94.25 87 GLY A CA 1
ATOM 658 C C . GLY A 1 87 ? -1.969 0.347 2.905 1.00 94.25 87 GLY A C 1
ATOM 659 O O . GLY A 1 87 ? -2.877 -0.475 2.757 1.00 94.25 87 GLY A O 1
ATOM 660 N N . LEU A 1 88 ? -2.175 1.666 2.884 1.00 96.00 88 LEU A N 1
ATOM 661 C CA . LEU A 1 88 ? -3.467 2.302 2.625 1.00 96.00 88 LEU A CA 1
ATOM 662 C C . LEU A 1 88 ? -3.305 3.459 1.639 1.00 96.00 88 LEU A C 1
ATOM 664 O O . LEU A 1 88 ? -2.438 4.305 1.829 1.00 96.00 88 LEU A O 1
ATOM 668 N N . ALA A 1 89 ? -4.199 3.550 0.656 1.00 96.12 89 ALA A N 1
ATOM 669 C CA . ALA A 1 89 ? -4.343 4.728 -0.194 1.00 96.12 89 ALA A CA 1
ATOM 670 C C . ALA A 1 89 ? -5.817 5.101 -0.350 1.00 96.12 89 ALA A C 1
ATOM 672 O O . ALA A 1 89 ? -6.669 4.240 -0.573 1.00 96.12 89 ALA A O 1
ATOM 673 N N . ILE A 1 90 ? -6.123 6.394 -0.265 1.00 94.94 90 ILE A N 1
ATOM 674 C CA . ILE A 1 90 ? -7.471 6.901 -0.530 1.00 94.94 90 ILE A CA 1
ATOM 675 C C . ILE A 1 90 ? -7.560 7.259 -2.008 1.00 94.94 90 ILE A C 1
ATOM 677 O O . ILE A 1 90 ? -6.788 8.063 -2.520 1.00 94.94 90 ILE A O 1
ATOM 681 N N . CYS A 1 91 ? -8.514 6.638 -2.692 1.00 93.81 91 CYS A N 1
ATOM 682 C CA . CYS A 1 91 ? -8.801 6.855 -4.099 1.00 93.81 91 CYS A CA 1
ATOM 683 C C . CYS A 1 91 ? -10.243 7.343 -4.236 1.00 93.81 91 CYS A C 1
ATOM 685 O O . CYS A 1 91 ? -11.173 6.552 -4.453 1.00 93.81 91 CYS A O 1
ATOM 687 N N . ARG A 1 92 ? -10.434 8.663 -4.107 1.00 89.12 92 ARG A N 1
ATOM 688 C CA . ARG A 1 92 ? -11.754 9.314 -4.043 1.00 89.12 92 ARG A CA 1
ATOM 689 C C . ARG A 1 92 ? -12.588 8.742 -2.888 1.00 89.12 92 ARG A C 1
ATOM 691 O O . ARG A 1 92 ? -12.125 8.712 -1.760 1.00 89.12 92 ARG A O 1
ATOM 698 N N . ASN A 1 93 ? -13.785 8.220 -3.163 1.00 92.00 93 ASN A N 1
ATOM 699 C CA . ASN A 1 93 ? -14.672 7.617 -2.157 1.00 92.00 93 ASN A CA 1
ATOM 700 C C . ASN A 1 93 ? -14.331 6.148 -1.844 1.00 92.00 93 ASN A C 1
ATOM 702 O O . ASN A 1 93 ? -15.191 5.388 -1.391 1.00 92.00 93 ASN A O 1
ATOM 706 N N . ARG A 1 94 ? -13.102 5.721 -2.137 1.00 95.81 94 ARG A N 1
ATOM 707 C CA . ARG A 1 94 ? -12.632 4.356 -1.911 1.00 95.81 94 ARG A CA 1
ATOM 708 C C . ARG A 1 94 ? -11.313 4.355 -1.169 1.00 95.81 94 ARG A C 1
ATOM 710 O O . ARG A 1 94 ? -10.539 5.304 -1.252 1.00 95.81 94 ARG A O 1
ATOM 717 N N . ILE A 1 95 ? -11.051 3.244 -0.508 1.00 97.12 95 ILE A N 1
ATOM 718 C CA . ILE A 1 95 ? -9.813 2.961 0.195 1.00 97.12 95 ILE A CA 1
ATOM 719 C C . ILE A 1 95 ? -9.246 1.694 -0.421 1.00 97.12 95 ILE A C 1
ATOM 721 O O . ILE A 1 95 ? -9.901 0.650 -0.455 1.00 97.12 95 ILE A O 1
ATOM 725 N N . LEU A 1 96 ? -8.028 1.813 -0.926 1.00 97.94 96 LEU A N 1
ATOM 726 C CA . LEU A 1 96 ? -7.227 0.705 -1.406 1.00 97.94 96 LEU A CA 1
ATOM 727 C C . LEU A 1 96 ? -6.339 0.244 -0.259 1.00 97.94 96 LEU A C 1
ATOM 729 O O . LEU A 1 96 ? -5.699 1.060 0.405 1.00 97.94 96 LEU A O 1
ATOM 733 N N . ILE A 1 97 ? -6.331 -1.057 -0.013 1.00 97.69 97 ILE A N 1
ATOM 734 C CA . ILE A 1 97 ? -5.699 -1.663 1.152 1.00 97.69 97 ILE A CA 1
ATOM 735 C C . ILE A 1 97 ? -4.801 -2.771 0.652 1.00 97.69 97 ILE A C 1
ATOM 737 O O . ILE A 1 97 ? -5.287 -3.752 0.095 1.00 97.69 97 ILE A O 1
ATOM 741 N N . SER A 1 98 ? -3.504 -2.631 0.873 1.00 96.75 98 SER A N 1
ATOM 742 C CA . SER A 1 98 ? -2.573 -3.713 0.597 1.00 96.75 98 SER A CA 1
ATOM 743 C C . SER A 1 98 ? -2.653 -4.773 1.692 1.00 96.75 98 SER A C 1
ATOM 745 O O . SER A 1 98 ? -2.546 -4.461 2.883 1.00 96.75 98 SER A O 1
ATOM 747 N N . GLN A 1 99 ? -2.825 -6.027 1.286 1.00 93.50 99 GLN A N 1
ATOM 748 C CA . GLN A 1 99 ? -2.589 -7.187 2.134 1.00 93.50 99 GLN A CA 1
ATOM 749 C C . GLN A 1 99 ? -1.144 -7.640 1.979 1.00 93.50 99 GLN A C 1
ATOM 751 O O . GLN A 1 99 ? -0.633 -7.724 0.865 1.00 93.50 99 GLN A O 1
ATOM 756 N N . SER A 1 100 ? -0.498 -8.004 3.089 1.00 86.62 100 SER A N 1
ATOM 757 C CA . SER A 1 100 ? 0.931 -8.338 3.083 1.00 86.62 100 SER A CA 1
ATOM 758 C C . SER A 1 100 ? 1.310 -9.519 2.195 1.00 86.62 100 SER A C 1
ATOM 760 O O . SER A 1 100 ? 2.485 -9.717 1.949 1.00 86.62 100 SER A O 1
ATOM 762 N N . SER A 1 101 ? 0.373 -10.362 1.777 1.00 86.19 101 SER A N 1
ATOM 763 C CA . SER A 1 101 ? 0.687 -11.502 0.922 1.00 86.19 101 SER A CA 1
ATOM 764 C C . SER A 1 101 ? 0.734 -11.115 -0.553 1.00 86.19 101 SER A C 1
ATOM 766 O O . SER A 1 101 ? 1.776 -11.246 -1.181 1.00 86.19 101 SER A O 1
ATOM 768 N N . ASP A 1 102 ? -0.399 -10.700 -1.117 1.00 88.25 102 ASP A N 1
ATOM 769 C CA . ASP A 1 102 ? -0.653 -11.013 -2.528 1.00 88.25 102 ASP A CA 1
ATOM 770 C C . ASP A 1 102 ? -1.713 -10.154 -3.227 1.00 88.25 102 ASP A C 1
ATOM 772 O O . ASP A 1 102 ? -2.030 -10.397 -4.394 1.00 88.25 102 ASP A O 1
ATOM 776 N N . CYS A 1 103 ? -2.356 -9.217 -2.529 1.00 94.94 103 CYS A N 1
ATOM 777 C CA . CYS A 1 103 ? -3.488 -8.515 -3.118 1.00 94.94 103 CYS A CA 1
ATOM 778 C C . CYS A 1 103 ? -3.784 -7.155 -2.504 1.00 94.94 103 CYS A C 1
ATOM 780 O O . CYS A 1 103 ? -3.386 -6.825 -1.387 1.00 94.94 103 CYS A O 1
ATOM 782 N N . ILE A 1 104 ? -4.543 -6.386 -3.277 1.00 97.44 104 ILE A N 1
ATOM 783 C CA . ILE A 1 104 ? -5.119 -5.108 -2.905 1.00 97.44 104 ILE A CA 1
ATOM 784 C C . ILE A 1 104 ? -6.631 -5.292 -2.758 1.00 97.44 104 ILE A C 1
ATOM 786 O O . ILE A 1 104 ? -7.328 -5.692 -3.697 1.00 97.44 104 ILE A O 1
ATOM 790 N N . LEU A 1 105 ? -7.153 -4.981 -1.577 1.00 97.25 105 LEU A N 1
ATOM 791 C CA . LEU A 1 105 ? -8.585 -4.892 -1.326 1.00 97.25 105 LEU A CA 1
ATOM 792 C C . LEU A 1 105 ? -9.063 -3.471 -1.608 1.00 97.25 105 LEU A C 1
ATOM 794 O O . LEU A 1 105 ? -8.421 -2.493 -1.231 1.00 97.25 105 LEU A O 1
ATOM 798 N N . ASN A 1 106 ? -10.217 -3.358 -2.249 1.00 97.38 106 ASN A N 1
ATOM 799 C CA . ASN A 1 106 ? -10.865 -2.097 -2.562 1.00 97.38 106 ASN A CA 1
ATOM 800 C C . ASN A 1 106 ? -12.170 -2.010 -1.767 1.00 97.38 106 ASN A C 1
ATOM 802 O O . ASN A 1 106 ? -13.077 -2.825 -1.947 1.00 97.38 106 ASN A O 1
ATOM 806 N N . TYR A 1 107 ? -12.248 -1.016 -0.893 1.00 97.50 107 TYR A N 1
ATOM 807 C CA . TYR A 1 107 ? -13.381 -0.753 -0.015 1.00 97.50 107 TYR A CA 1
ATOM 808 C C . TYR A 1 107 ? -13.950 0.635 -0.291 1.00 97.50 107 TYR A C 1
ATOM 810 O O . TYR A 1 107 ? -13.234 1.537 -0.718 1.00 97.50 107 TYR A O 1
ATOM 818 N N . GLN A 1 108 ? -15.231 0.839 -0.020 1.00 96.12 108 GLN A N 1
ATOM 819 C CA . GLN A 1 108 ? -15.794 2.179 0.103 1.00 96.12 108 GLN A CA 1
ATOM 820 C C . GLN A 1 108 ? -15.336 2.825 1.417 1.00 96.12 108 GLN A C 1
ATOM 822 O O . GLN A 1 108 ? -15.047 2.137 2.396 1.00 96.12 108 GLN A O 1
ATOM 827 N N . VAL A 1 109 ? -15.333 4.158 1.475 1.00 94.12 109 VAL A N 1
ATOM 828 C CA . VAL A 1 109 ? -15.008 4.903 2.711 1.00 94.12 109 VAL A CA 1
ATOM 829 C C . VAL A 1 109 ? -15.943 4.596 3.890 1.00 94.12 109 VAL A C 1
ATOM 831 O O . VAL A 1 109 ? -15.563 4.772 5.043 1.00 94.12 109 VAL A O 1
ATOM 834 N N . ASN A 1 110 ? -17.146 4.077 3.624 1.00 93.19 110 ASN A N 1
ATOM 835 C CA . ASN A 1 110 ? -18.082 3.605 4.648 1.00 93.19 110 ASN A CA 1
ATOM 836 C C . ASN A 1 110 ? -17.751 2.195 5.197 1.00 93.19 110 ASN A C 1
ATOM 838 O O . ASN A 1 110 ? -18.457 1.719 6.083 1.00 93.19 110 ASN A O 1
ATOM 842 N N . GLY A 1 111 ? -16.702 1.536 4.690 1.00 93.94 111 GLY A N 1
ATOM 843 C CA . GLY A 1 111 ? -16.268 0.201 5.107 1.00 93.94 111 GLY A CA 1
ATOM 844 C C . GLY A 1 111 ? -16.909 -0.964 4.351 1.00 93.94 111 GLY A C 1
ATOM 845 O O . GLY A 1 111 ? -16.662 -2.110 4.716 1.00 93.94 111 GLY A O 1
ATOM 846 N N . GLU A 1 112 ? -17.699 -0.714 3.305 1.00 94.81 112 GLU A N 1
ATOM 847 C CA . GLU A 1 112 ? -18.260 -1.776 2.460 1.00 94.81 112 GLU A CA 1
ATOM 848 C 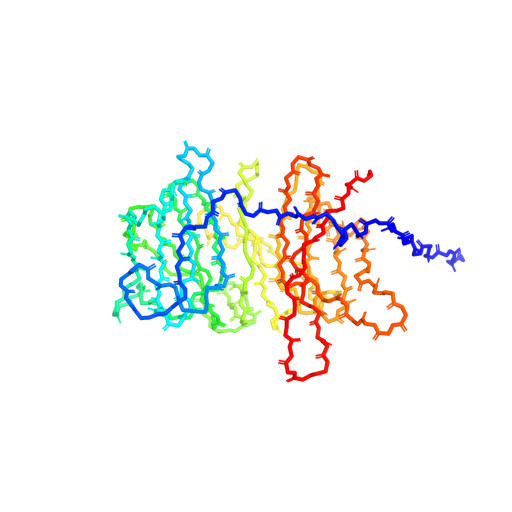C . GLU A 1 112 ? -17.227 -2.285 1.445 1.00 94.81 112 GLU A C 1
ATOM 850 O O . GLU A 1 112 ? -16.619 -1.498 0.713 1.00 94.81 112 GLU A O 1
ATOM 855 N N . PHE A 1 113 ? -17.047 -3.604 1.370 1.00 96.56 113 PHE A N 1
ATOM 856 C CA . PHE A 1 113 ? -16.177 -4.233 0.377 1.00 96.56 113 PHE A CA 1
ATOM 857 C C . PHE A 1 113 ? -16.710 -4.031 -1.050 1.00 96.56 113 PHE A C 1
ATOM 859 O O . PHE A 1 113 ? -17.910 -4.154 -1.301 1.00 96.56 113 PHE A O 1
ATOM 866 N N . ILE A 1 114 ? -15.809 -3.736 -1.992 1.00 96.81 114 ILE A N 1
ATOM 867 C CA . ILE A 1 114 ? -16.133 -3.571 -3.417 1.00 96.81 114 ILE A CA 1
ATOM 868 C C . ILE A 1 114 ? -15.539 -4.714 -4.235 1.00 96.81 114 ILE A C 1
ATOM 870 O O . ILE A 1 114 ? -16.246 -5.353 -5.012 1.00 96.81 114 ILE A O 1
ATOM 874 N N . SER A 1 115 ? -14.224 -4.913 -4.137 1.00 96.19 115 SER A N 1
ATOM 875 C CA . SER A 1 115 ? -13.501 -5.846 -5.002 1.00 96.19 115 SER A CA 1
ATOM 876 C C . SER A 1 115 ? -12.124 -6.198 -4.449 1.00 96.19 115 SER A C 1
ATOM 878 O O . SER A 1 115 ? -11.514 -5.421 -3.715 1.00 96.19 115 SER A O 1
ATOM 880 N N . ARG A 1 116 ? -11.595 -7.342 -4.885 1.00 95.69 116 ARG A N 1
ATOM 881 C CA . ARG A 1 116 ? -10.213 -7.774 -4.651 1.00 95.69 116 ARG A CA 1
ATOM 882 C C . ARG A 1 116 ? -9.457 -7.803 -5.976 1.00 95.69 116 ARG A C 1
ATOM 884 O O . ARG A 1 116 ? -9.993 -8.258 -6.984 1.00 95.69 116 ARG A O 1
ATOM 891 N N . ILE A 1 117 ? -8.223 -7.315 -5.961 1.00 96.00 117 ILE A N 1
ATOM 892 C CA . ILE A 1 117 ? -7.330 -7.249 -7.118 1.00 96.00 117 ILE A CA 1
ATOM 893 C C . ILE A 1 117 ? -6.012 -7.870 -6.692 1.00 96.00 117 ILE A C 1
ATOM 895 O O . ILE A 1 117 ? -5.553 -7.600 -5.587 1.00 96.00 117 ILE A O 1
ATOM 899 N N . GLY A 1 118 ? -5.395 -8.679 -7.541 1.00 94.50 118 GLY A N 1
ATOM 900 C CA . GLY A 1 118 ? -4.180 -9.383 -7.153 1.00 94.50 118 GLY A CA 1
ATOM 901 C C . GLY A 1 118 ? -4.398 -10.862 -6.926 1.00 94.50 118 GLY A C 1
ATOM 902 O O . GLY A 1 118 ? -5.426 -11.267 -6.393 1.00 94.50 118 GLY A O 1
ATOM 903 N N . ILE A 1 119 ? -3.419 -11.670 -7.288 1.00 94.25 119 ILE A N 1
ATOM 904 C CA . ILE A 1 119 ? -3.190 -13.022 -6.766 1.00 94.25 119 ILE A CA 1
ATOM 905 C C . ILE A 1 119 ? -1.676 -13.182 -6.564 1.00 94.25 119 ILE A C 1
ATOM 907 O O . ILE A 1 119 ? -0.926 -12.376 -7.111 1.00 94.25 119 ILE A O 1
ATOM 911 N N . PRO A 1 120 ? -1.197 -14.199 -5.831 1.00 95.88 120 PRO A N 1
ATOM 912 C CA . PRO A 1 120 ? 0.238 -14.417 -5.708 1.00 95.88 120 PRO A CA 1
ATOM 913 C C . PRO A 1 120 ? 0.872 -14.702 -7.075 1.00 95.88 120 PRO A C 1
ATOM 915 O O . PRO A 1 120 ? 0.343 -15.533 -7.821 1.00 95.88 120 PRO A O 1
ATOM 918 N N . GLY A 1 121 ? 2.004 -14.067 -7.379 1.00 96.38 121 GLY A N 1
ATOM 919 C CA . GLY A 1 121 ? 2.777 -14.338 -8.593 1.00 96.38 121 GLY A CA 1
ATOM 920 C C . GLY A 1 121 ? 3.574 -13.137 -9.102 1.00 96.38 121 GLY A C 1
ATOM 921 O O . GLY A 1 121 ? 3.785 -12.170 -8.379 1.00 96.38 121 GLY A O 1
ATOM 922 N N . GLU A 1 122 ? 4.006 -13.221 -10.360 1.00 96.56 122 GLU A N 1
ATOM 923 C CA . GLU A 1 122 ? 4.991 -12.318 -10.986 1.00 96.56 122 GLU A CA 1
ATOM 924 C C . GLU A 1 122 ? 4.439 -11.620 -12.244 1.00 96.56 122 GLU A C 1
ATOM 926 O O . GLU A 1 122 ? 5.101 -10.778 -12.854 1.00 96.56 122 GLU A O 1
ATOM 931 N N . ARG A 1 123 ? 3.227 -11.965 -12.695 1.00 97.56 123 ARG A N 1
ATOM 932 C CA . ARG A 1 123 ? 2.612 -11.343 -13.881 1.00 97.56 123 ARG A CA 1
ATOM 933 C C . ARG A 1 123 ? 1.869 -10.054 -13.543 1.00 97.56 123 ARG A C 1
ATOM 935 O O . ARG A 1 123 ? 1.793 -9.634 -12.393 1.00 97.56 123 ARG A O 1
ATOM 942 N N . GLU A 1 124 ? 1.312 -9.432 -14.575 1.00 97.31 124 GLU A N 1
ATOM 943 C CA . GLU A 1 124 ? 0.390 -8.303 -14.459 1.00 97.31 124 GLU A CA 1
ATOM 944 C C . GLU A 1 124 ? -0.757 -8.645 -13.499 1.00 97.31 124 GLU A C 1
ATOM 946 O O . GLU A 1 124 ? -1.411 -9.681 -13.652 1.00 97.31 124 GLU A O 1
ATOM 951 N N . LEU A 1 125 ? -1.018 -7.767 -12.525 1.00 97.00 125 LEU A N 1
ATOM 952 C CA . LEU A 1 125 ? -2.010 -7.984 -11.462 1.00 97.00 125 LEU A CA 1
ATOM 953 C C . LEU A 1 125 ? -1.753 -9.235 -10.605 1.00 97.00 125 LEU A C 1
ATOM 955 O O . LEU A 1 125 ? -2.655 -9.673 -9.894 1.00 97.00 125 LEU A O 1
ATOM 959 N N . GLU A 1 126 ? -0.557 -9.812 -10.652 1.00 97.81 126 GLU A N 1
ATOM 960 C CA . GLU A 1 126 ? -0.064 -10.734 -9.636 1.00 97.81 126 GLU A CA 1
ATOM 961 C C . GLU A 1 126 ? 0.920 -9.963 -8.742 1.00 97.81 126 GLU A C 1
ATOM 963 O O . GLU A 1 126 ? 1.657 -9.111 -9.238 1.00 97.81 126 GLU A O 1
ATOM 968 N N . PHE A 1 127 ? 0.896 -10.207 -7.433 1.00 97.56 127 PHE A N 1
ATOM 969 C CA . PHE A 1 127 ? 1.734 -9.498 -6.464 1.00 97.56 127 PHE A CA 1
ATOM 970 C C . PHE A 1 127 ? 2.437 -10.476 -5.528 1.00 97.56 127 PHE A C 1
ATOM 972 O O . PHE A 1 127 ? 1.878 -11.519 -5.177 1.00 97.56 127 PHE A O 1
ATOM 979 N N . ASP A 1 128 ? 3.613 -10.086 -5.053 1.00 96.75 128 ASP A N 1
ATOM 980 C CA . ASP A 1 128 ? 4.324 -10.737 -3.961 1.00 96.75 128 ASP A CA 1
ATOM 981 C C . ASP A 1 128 ? 4.861 -9.672 -2.989 1.00 96.75 128 ASP A C 1
ATOM 983 O O . ASP A 1 128 ? 5.771 -8.903 -3.303 1.00 96.75 128 ASP A O 1
ATOM 987 N N . PHE A 1 129 ? 4.247 -9.621 -1.800 1.00 95.44 129 PHE A N 1
ATOM 988 C CA . PHE A 1 129 ? 4.452 -8.596 -0.772 1.00 95.44 129 PHE A CA 1
ATOM 989 C C . PHE A 1 129 ? 4.330 -7.168 -1.346 1.00 95.44 129 PHE A C 1
ATOM 991 O O . PHE A 1 129 ? 5.348 -6.556 -1.664 1.00 95.44 129 PHE A O 1
ATOM 998 N N . PRO A 1 130 ? 3.105 -6.607 -1.469 1.00 96.69 130 PRO A N 1
ATOM 999 C CA . PRO A 1 130 ? 2.902 -5.273 -2.038 1.00 96.69 130 PRO A CA 1
ATOM 1000 C C . PRO A 1 130 ? 2.693 -4.142 -0.996 1.00 96.69 130 PRO A C 1
ATOM 1002 O O . PRO A 1 130 ? 1.608 -3.566 -0.932 1.00 96.69 130 PRO A O 1
ATOM 1005 N N . PRO A 1 131 ? 3.655 -3.809 -0.115 1.00 93.50 131 PRO A N 1
ATOM 1006 C CA . PRO A 1 131 ? 3.441 -3.037 1.115 1.00 93.50 131 PRO A CA 1
ATOM 1007 C C . PRO A 1 131 ? 3.003 -1.584 0.903 1.00 93.50 131 PRO A C 1
ATOM 1009 O O . PRO A 1 131 ? 2.189 -1.082 1.679 1.00 93.50 131 PRO A O 1
ATOM 1012 N N . GLY A 1 132 ? 3.554 -0.915 -0.108 1.00 94.31 132 GLY A N 1
ATOM 1013 C CA . GLY A 1 132 ? 3.336 0.501 -0.390 1.00 94.31 132 GLY A CA 1
ATOM 1014 C C . GLY A 1 132 ? 2.383 0.707 -1.557 1.00 94.31 132 GLY A C 1
ATOM 1015 O O . GLY A 1 132 ? 2.485 0.030 -2.577 1.00 94.31 132 GLY A O 1
ATOM 1016 N N . LEU A 1 133 ? 1.462 1.657 -1.427 1.00 97.12 133 LEU A N 1
ATOM 1017 C CA . LEU A 1 133 ? 0.616 2.092 -2.531 1.00 97.12 133 LEU A CA 1
ATOM 1018 C C . LEU A 1 133 ? 0.165 3.535 -2.348 1.00 97.12 133 LEU A C 1
ATOM 1020 O O . LEU A 1 133 ? -0.013 4.005 -1.226 1.00 97.12 133 LEU A O 1
ATOM 1024 N N . THR A 1 134 ? -0.081 4.218 -3.459 1.00 96.62 134 THR A N 1
ATOM 1025 C CA . THR A 1 134 ? -0.570 5.598 -3.463 1.00 96.62 134 THR A CA 1
ATOM 1026 C C . THR A 1 134 ? -1.443 5.871 -4.683 1.00 96.62 134 THR A C 1
ATOM 1028 O O . THR A 1 134 ? -1.388 5.143 -5.678 1.00 96.62 134 THR A O 1
ATOM 1031 N N . PHE A 1 135 ? -2.277 6.906 -4.600 1.00 96.50 135 PHE A N 1
ATOM 1032 C CA . PHE A 1 135 ? -3.157 7.331 -5.684 1.00 96.50 135 PHE A CA 1
ATOM 1033 C C . PHE A 1 135 ? -2.822 8.750 -6.128 1.00 96.50 135 PHE A C 1
ATOM 1035 O O . PHE A 1 135 ? -2.831 9.686 -5.329 1.00 96.50 135 PHE A O 1
ATOM 1042 N N . ASP A 1 136 ? -2.585 8.910 -7.423 1.00 95.19 136 ASP A N 1
ATOM 1043 C CA . ASP A 1 136 ? -2.409 10.206 -8.049 1.00 95.19 136 ASP A CA 1
ATOM 1044 C C . ASP A 1 136 ? -3.744 10.706 -8.619 1.00 95.19 136 ASP A C 1
ATOM 1046 O O . ASP A 1 136 ? -4.207 10.278 -9.680 1.00 95.19 136 ASP A O 1
ATOM 1050 N N . GLU A 1 137 ? -4.372 11.660 -7.931 1.00 91.94 137 GLU A N 1
ATOM 1051 C CA . GLU A 1 137 ? -5.608 12.296 -8.408 1.00 91.94 137 GLU A CA 1
ATOM 1052 C C . GLU A 1 137 ? -5.416 13.072 -9.727 1.00 91.94 137 GLU A C 1
ATOM 1054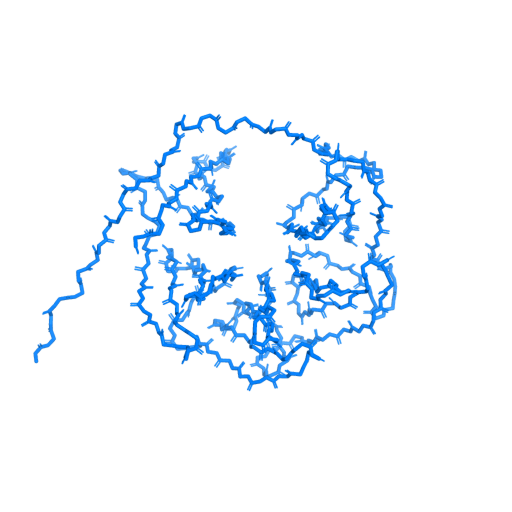 O O . GLU A 1 137 ? -6.385 13.272 -10.464 1.00 91.94 137 GLU A O 1
ATOM 1059 N N . SER A 1 138 ? -4.195 13.522 -10.046 1.00 92.06 138 SER A N 1
ATOM 1060 C CA . SER A 1 138 ? -3.931 14.375 -11.211 1.00 92.06 138 SER A CA 1
ATOM 1061 C C . SER A 1 138 ? -3.973 13.610 -12.534 1.00 92.06 138 SER A C 1
ATOM 1063 O O . SER A 1 138 ? -4.466 14.142 -13.532 1.00 92.06 138 SER A O 1
ATOM 1065 N N . ASN A 1 139 ? -3.515 12.356 -12.538 1.00 94.12 139 ASN A N 1
ATOM 1066 C CA . ASN A 1 139 ? -3.517 11.484 -13.714 1.00 94.12 139 ASN A CA 1
ATOM 1067 C C . ASN A 1 139 ? -4.496 10.294 -13.578 1.00 94.12 139 ASN A C 1
ATOM 1069 O O . ASN A 1 139 ? -4.807 9.634 -14.572 1.00 94.12 139 ASN A O 1
ATOM 1073 N N . GLY A 1 140 ? -5.051 10.064 -12.383 1.00 95.75 140 GLY A N 1
ATOM 1074 C CA . GLY A 1 140 ? -5.984 8.979 -12.101 1.00 95.75 140 GLY A CA 1
ATOM 1075 C C . GLY A 1 140 ? -5.322 7.602 -12.082 1.00 95.75 140 GLY A C 1
ATOM 1076 O O . GLY A 1 140 ? -5.937 6.641 -12.554 1.00 95.75 140 GLY A O 1
ATOM 1077 N N . GLU A 1 141 ? -4.097 7.507 -11.568 1.00 97.75 141 GLU A N 1
ATOM 1078 C CA . GLU A 1 141 ? -3.303 6.277 -11.501 1.00 97.75 141 GLU A CA 1
ATOM 1079 C C . GLU A 1 141 ? -3.013 5.849 -10.063 1.00 97.75 141 GLU A C 1
ATOM 1081 O O . GLU A 1 141 ? -2.815 6.673 -9.172 1.00 97.75 141 GLU A O 1
ATOM 1086 N N . VAL A 1 142 ? -2.968 4.537 -9.847 1.00 98.12 142 VAL A N 1
ATOM 1087 C CA . VAL A 1 142 ? -2.571 3.919 -8.581 1.00 98.12 142 VAL A CA 1
ATOM 1088 C C . VAL A 1 142 ? -1.197 3.299 -8.777 1.00 98.12 142 VAL A C 1
ATOM 1090 O O . VAL A 1 142 ? -1.033 2.465 -9.663 1.00 98.12 142 VAL A O 1
ATOM 1093 N N . TYR A 1 143 ? -0.237 3.679 -7.944 1.00 98.44 143 TYR A N 1
ATOM 1094 C CA . TYR A 1 143 ? 1.109 3.113 -7.934 1.00 98.44 143 TYR A CA 1
ATOM 1095 C C . TYR A 1 143 ? 1.192 2.123 -6.780 1.00 98.44 143 TYR A C 1
ATOM 1097 O O . TYR A 1 143 ? 0.799 2.463 -5.664 1.00 98.44 143 TYR A O 1
ATOM 1105 N N . ILE A 1 144 ? 1.664 0.910 -7.048 1.00 98.31 144 ILE A N 1
ATOM 1106 C CA . ILE A 1 144 ? 1.718 -0.185 -6.079 1.00 98.31 144 ILE A CA 1
ATOM 1107 C C . ILE A 1 144 ? 3.131 -0.751 -6.093 1.00 98.31 144 ILE A C 1
ATOM 1109 O O . ILE A 1 144 ? 3.592 -1.224 -7.132 1.00 98.31 144 ILE A O 1
ATOM 1113 N N . CYS A 1 145 ? 3.803 -0.709 -4.949 1.00 97.38 145 CYS A N 1
ATOM 1114 C CA . CYS A 1 145 ? 5.028 -1.462 -4.732 1.00 97.38 145 CYS A CA 1
ATOM 1115 C C . CYS A 1 145 ? 4.711 -2.952 -4.782 1.00 97.38 145 CYS A C 1
ATOM 1117 O O . CYS A 1 145 ? 3.753 -3.388 -4.156 1.00 97.38 145 CYS A O 1
ATOM 1119 N N . ASP A 1 146 ? 5.522 -3.717 -5.494 1.00 97.44 146 ASP A N 1
ATOM 1120 C CA . ASP A 1 146 ? 5.458 -5.172 -5.578 1.00 97.44 146 ASP A CA 1
ATOM 1121 C C . ASP A 1 146 ? 6.852 -5.687 -5.210 1.00 97.44 146 ASP A C 1
ATOM 1123 O O . ASP A 1 146 ? 7.707 -5.903 -6.072 1.00 97.44 146 ASP A O 1
ATOM 1127 N N . SER A 1 147 ? 7.135 -5.686 -3.904 1.00 96.06 147 SER A N 1
ATOM 1128 C CA . SER A 1 147 ? 8.504 -5.605 -3.391 1.00 96.06 147 SER A CA 1
ATOM 1129 C C . SER A 1 147 ? 9.339 -6.828 -3.725 1.00 96.06 147 SER A C 1
ATOM 1131 O O . SER A 1 147 ? 10.504 -6.666 -4.062 1.00 96.06 147 SER A O 1
ATOM 1133 N N . ASN A 1 148 ? 8.774 -8.034 -3.631 1.00 96.06 148 ASN A N 1
ATOM 1134 C CA . ASN A 1 148 ? 9.521 -9.260 -3.936 1.00 96.06 148 ASN A CA 1
ATOM 1135 C C . ASN A 1 148 ? 9.695 -9.481 -5.446 1.00 96.06 148 ASN A C 1
ATOM 1137 O O . ASN A 1 148 ? 10.531 -10.284 -5.847 1.00 96.06 148 ASN A O 1
ATOM 1141 N N . ASN A 1 149 ? 8.936 -8.752 -6.266 1.00 97.12 149 ASN A N 1
ATOM 1142 C CA . ASN A 1 149 ? 9.075 -8.722 -7.720 1.00 97.12 149 ASN A CA 1
ATOM 1143 C C . ASN A 1 149 ? 9.908 -7.521 -8.205 1.00 97.12 149 ASN A C 1
ATOM 1145 O O . ASN A 1 149 ? 9.948 -7.252 -9.409 1.00 97.12 149 ASN A O 1
ATOM 1149 N N . ASP A 1 150 ? 10.523 -6.776 -7.277 1.00 97.38 150 ASP A N 1
ATOM 1150 C CA . ASP A 1 150 ? 11.410 -5.643 -7.545 1.00 97.38 150 ASP A CA 1
ATOM 1151 C C . ASP A 1 150 ? 10.811 -4.606 -8.509 1.00 97.38 150 ASP A C 1
ATOM 1153 O O . ASP A 1 150 ? 11.493 -4.040 -9.361 1.00 97.38 150 ASP A O 1
ATOM 1157 N N . ARG A 1 151 ? 9.502 -4.350 -8.413 1.00 97.88 151 ARG A N 1
ATOM 1158 C CA . ARG A 1 151 ? 8.808 -3.461 -9.356 1.00 97.88 151 ARG A CA 1
ATOM 1159 C C . ARG A 1 151 ? 7.746 -2.595 -8.706 1.00 97.88 151 ARG A C 1
ATOM 1161 O O . ARG A 1 151 ? 7.289 -2.841 -7.591 1.00 97.88 151 ARG A O 1
ATOM 1168 N N . ILE A 1 152 ? 7.313 -1.595 -9.463 1.00 98.50 152 ILE A N 1
ATOM 1169 C CA . ILE A 1 152 ? 6.081 -0.852 -9.221 1.00 98.50 152 ILE A CA 1
ATOM 1170 C C . ILE A 1 152 ? 5.095 -1.186 -10.335 1.00 98.50 152 ILE A C 1
ATOM 1172 O O . ILE A 1 152 ? 5.388 -0.944 -11.508 1.00 98.50 152 ILE A O 1
ATOM 1176 N N . GLN A 1 153 ? 3.910 -1.679 -9.981 1.00 98.50 153 GLN A N 1
ATOM 1177 C CA . GLN A 1 153 ? 2.793 -1.781 -10.921 1.00 98.50 153 GLN A CA 1
ATOM 1178 C C . GLN A 1 153 ? 1.933 -0.516 -10.862 1.00 98.50 153 GLN A C 1
ATOM 1180 O O . GLN A 1 153 ? 1.607 -0.016 -9.783 1.00 98.50 153 GLN A O 1
ATOM 1185 N N . ILE A 1 154 ? 1.545 -0.009 -12.033 1.00 98.56 154 ILE A N 1
ATOM 1186 C CA . ILE A 1 154 ? 0.691 1.169 -12.189 1.00 98.56 154 ILE A CA 1
ATOM 1187 C C . ILE A 1 154 ? -0.658 0.726 -12.746 1.00 98.56 154 ILE A C 1
ATOM 1189 O O . ILE A 1 154 ? -0.749 0.163 -13.842 1.00 98.56 154 ILE A O 1
ATOM 1193 N N . LEU A 1 155 ? -1.722 1.016 -12.002 1.00 98.50 155 LEU A N 1
ATOM 1194 C CA . LEU A 1 155 ? -3.100 0.736 -12.391 1.00 98.50 155 LEU A CA 1
ATOM 1195 C C . LEU A 1 155 ? -3.854 2.028 -12.708 1.00 98.50 155 LEU A C 1
ATOM 1197 O O . LEU A 1 155 ? -3.495 3.118 -12.267 1.00 98.50 155 LEU A O 1
ATOM 1201 N N . SER A 1 156 ? -4.950 1.912 -13.450 1.00 97.75 156 SER A N 1
ATOM 1202 C CA . SER A 1 156 ? -5.942 2.981 -13.549 1.00 97.75 156 SER A CA 1
ATOM 1203 C C . SER A 1 156 ? -6.692 3.147 -12.224 1.00 97.75 156 SER A C 1
ATOM 1205 O O . SER A 1 156 ? -6.696 2.259 -11.370 1.00 97.75 156 SER A O 1
ATOM 1207 N N . LYS A 1 157 ? -7.423 4.253 -12.069 1.00 96.06 157 LYS A N 1
ATOM 1208 C CA . LYS A 1 157 ? -8.388 4.411 -10.971 1.00 96.06 157 LYS A CA 1
ATOM 1209 C C . LYS A 1 157 ? -9.451 3.297 -10.972 1.00 96.06 157 LYS A C 1
ATOM 1211 O O . LYS A 1 157 ? -9.924 2.921 -9.908 1.00 96.06 157 LYS A O 1
ATOM 1216 N N . GLU A 1 158 ? -9.807 2.712 -12.114 1.00 96.00 158 GLU A N 1
ATOM 1217 C CA . GLU A 1 158 ? -10.679 1.528 -12.190 1.00 96.00 158 GLU A CA 1
ATOM 1218 C C . GLU A 1 158 ? -9.968 0.212 -11.810 1.00 96.00 158 GLU A C 1
ATOM 1220 O O . GLU A 1 158 ? -10.590 -0.846 -11.849 1.00 96.00 158 GLU A O 1
ATOM 1225 N N . LEU A 1 159 ? -8.700 0.277 -11.389 1.00 97.06 159 LEU A N 1
ATOM 1226 C CA . LEU A 1 159 ? -7.860 -0.846 -10.958 1.00 97.06 159 LEU A CA 1
ATOM 1227 C C . LEU A 1 159 ? -7.551 -1.844 -12.083 1.00 97.06 159 LEU A C 1
ATOM 1229 O O . LEU A 1 159 ? -7.348 -3.032 -11.846 1.00 97.06 159 LEU A O 1
ATOM 1233 N N . THR A 1 160 ? -7.481 -1.346 -13.318 1.00 97.69 160 THR A N 1
ATOM 1234 C CA . THR A 1 160 ? -6.985 -2.102 -14.477 1.00 97.69 160 THR A CA 1
ATOM 1235 C C . THR A 1 160 ? -5.495 -1.844 -14.672 1.00 97.69 160 THR A C 1
ATOM 1237 O O . THR A 1 160 ? -5.066 -0.694 -14.561 1.00 97.69 160 THR A O 1
ATOM 1240 N N . TYR A 1 161 ? -4.721 -2.870 -15.025 1.00 98.44 161 TYR A N 1
ATOM 1241 C CA . TYR A 1 161 ? -3.293 -2.724 -15.326 1.00 98.44 161 TYR A CA 1
ATOM 1242 C C . TYR A 1 161 ? -3.037 -1.691 -16.430 1.00 98.44 161 TYR A C 1
ATOM 1244 O O . TYR A 1 161 ? -3.772 -1.641 -17.422 1.00 98.44 161 TYR A O 1
ATOM 1252 N N . LYS A 1 162 ? -2.010 -0.852 -16.245 1.00 98.25 162 LYS A N 1
ATOM 1253 C CA . LYS A 1 162 ? -1.526 0.091 -17.262 1.00 98.25 162 LYS A CA 1
ATOM 1254 C C . LYS A 1 162 ? -0.100 -0.223 -17.696 1.00 98.25 162 LYS A C 1
ATOM 1256 O O . LYS A 1 162 ? 0.146 -0.306 -18.894 1.00 98.25 162 LYS A O 1
ATOM 1261 N N . THR A 1 163 ? 0.824 -0.310 -16.744 1.00 98.00 163 THR A N 1
ATOM 1262 C CA . THR A 1 163 ? 2.253 -0.554 -16.990 1.00 98.00 163 THR A CA 1
ATOM 1263 C C . THR A 1 163 ? 2.951 -0.910 -15.680 1.00 98.00 163 THR A C 1
ATOM 1265 O O . THR A 1 163 ? 2.373 -0.762 -14.604 1.00 98.00 163 THR A O 1
ATOM 1268 N N . GLU A 1 164 ? 4.219 -1.290 -15.764 1.00 97.75 164 GLU A N 1
ATOM 1269 C CA . GLU A 1 164 ? 5.131 -1.408 -14.630 1.00 97.75 164 GLU A CA 1
ATOM 1270 C C . GLU A 1 164 ? 6.515 -0.852 -14.963 1.00 97.75 164 GLU A C 1
ATOM 1272 O O . GLU A 1 164 ? 6.820 -0.570 -16.126 1.00 97.75 164 GLU A O 1
ATOM 1277 N N . PHE A 1 165 ? 7.337 -0.670 -13.934 1.00 97.31 165 PHE A N 1
ATOM 1278 C CA . PHE A 1 165 ? 8.756 -0.347 -14.062 1.00 97.31 165 PHE A CA 1
ATOM 1279 C C . PHE A 1 165 ? 9.524 -0.805 -12.820 1.00 97.31 165 PHE A C 1
ATOM 1281 O O . PHE A 1 165 ? 8.925 -1.077 -11.779 1.00 97.31 165 PHE A O 1
ATOM 1288 N N . GLY A 1 166 ? 10.851 -0.858 -12.928 1.00 93.88 166 GLY A N 1
ATOM 1289 C CA . GLY A 1 166 ? 11.739 -1.119 -11.797 1.00 93.88 166 GLY A CA 1
ATOM 1290 C C . GLY A 1 166 ? 12.408 -2.487 -11.798 1.00 93.88 166 GLY A C 1
ATOM 1291 O O . GLY A 1 166 ? 13.489 -2.585 -11.241 1.00 93.88 166 GLY A O 1
ATOM 1292 N N . SER A 1 167 ? 11.865 -3.499 -12.4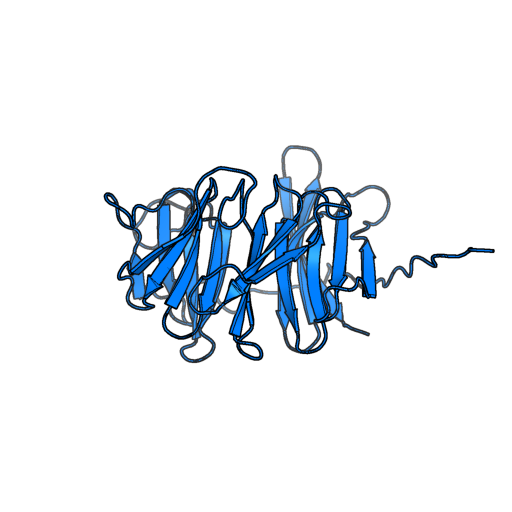88 1.00 91.06 167 SER A N 1
ATOM 1293 C CA . SER A 1 167 ? 12.369 -4.889 -12.426 1.00 91.06 167 SER A CA 1
ATOM 1294 C C . SER A 1 167 ? 13.842 -5.087 -12.817 1.00 91.06 167 SER A C 1
ATOM 1296 O O . SER A 1 167 ? 14.396 -6.163 -12.618 1.00 91.06 167 SER A O 1
ATOM 1298 N N . ASP A 1 168 ? 14.479 -4.090 -13.427 1.00 89.06 168 ASP A N 1
ATOM 1299 C CA . ASP A 1 168 ? 15.887 -4.090 -13.818 1.00 89.06 168 ASP A CA 1
ATOM 1300 C C . ASP A 1 168 ? 16.802 -3.242 -12.912 1.00 89.06 168 ASP A C 1
ATOM 1302 O O . ASP A 1 168 ? 18.022 -3.290 -13.088 1.00 89.06 168 ASP A O 1
ATOM 1306 N N . HIS A 1 169 ? 16.259 -2.454 -11.977 1.00 88.81 169 HIS A N 1
ATOM 1307 C CA . HIS A 1 169 ? 17.041 -1.487 -11.190 1.00 88.81 169 HIS A CA 1
ATOM 1308 C C . HIS A 1 169 ? 16.501 -1.122 -9.797 1.00 88.81 169 HIS A C 1
ATOM 1310 O O . HIS A 1 169 ? 17.213 -0.427 -9.078 1.00 88.81 169 HIS A O 1
ATOM 1316 N N . LEU A 1 170 ? 15.285 -1.528 -9.428 1.00 93.94 170 LEU A N 1
ATOM 1317 C CA . LEU A 1 170 ? 14.812 -1.515 -8.044 1.00 93.94 170 LEU A CA 1
ATOM 1318 C C . LEU A 1 170 ? 15.190 -2.835 -7.366 1.00 93.94 170 LEU A C 1
ATOM 1320 O O . LEU A 1 170 ? 15.466 -3.839 -8.024 1.00 93.94 170 LEU A O 1
ATOM 1324 N N . ASN A 1 171 ? 15.207 -2.813 -6.043 1.00 92.50 171 ASN A N 1
ATOM 1325 C CA . ASN A 1 171 ? 15.617 -3.910 -5.188 1.00 92.50 171 ASN A CA 1
ATOM 1326 C C . ASN A 1 171 ? 14.856 -3.812 -3.855 1.00 92.50 171 ASN A C 1
ATOM 1328 O O . ASN A 1 171 ? 15.315 -3.233 -2.872 1.00 92.50 171 ASN A O 1
ATOM 1332 N N . PHE A 1 172 ? 13.669 -4.407 -3.796 1.00 93.06 172 PHE A N 1
ATOM 1333 C CA . PHE A 1 172 ? 12.747 -4.306 -2.662 1.00 93.06 172 PHE A CA 1
ATOM 1334 C C . PHE A 1 172 ? 12.160 -2.888 -2.443 1.00 93.06 172 PHE A C 1
ATOM 1336 O O . PHE A 1 172 ? 12.385 -2.259 -1.396 1.00 93.06 172 PHE A O 1
ATOM 1343 N N . PRO A 1 173 ? 11.359 -2.360 -3.396 1.00 94.75 173 PRO A N 1
ATOM 1344 C CA . PRO A 1 173 ? 10.631 -1.106 -3.208 1.00 94.75 173 PRO A CA 1
ATOM 1345 C C . PRO A 1 173 ? 9.588 -1.248 -2.093 1.00 94.75 173 PRO A C 1
ATOM 1347 O O . PRO A 1 173 ? 8.670 -2.054 -2.199 1.00 94.75 173 PRO A O 1
ATOM 1350 N N . LEU A 1 174 ? 9.709 -0.469 -1.021 1.00 92.12 174 LEU A N 1
ATOM 1351 C CA . LEU A 1 174 ? 8.892 -0.596 0.191 1.00 92.12 174 LEU A CA 1
ATOM 1352 C C . LEU A 1 174 ? 7.711 0.378 0.226 1.00 92.12 174 LEU A C 1
ATOM 1354 O O . LEU A 1 174 ? 6.638 0.035 0.715 1.00 92.12 174 LEU A O 1
ATOM 1358 N N . ASP A 1 175 ? 7.906 1.598 -0.267 1.00 91.81 175 ASP A N 1
ATOM 1359 C CA . ASP A 1 175 ? 6.905 2.661 -0.175 1.00 91.81 175 ASP A CA 1
ATOM 1360 C C . ASP A 1 175 ? 6.988 3.596 -1.383 1.00 91.81 175 ASP A C 1
ATOM 1362 O O . ASP A 1 175 ? 8.070 3.815 -1.936 1.00 91.81 175 ASP A O 1
ATOM 1366 N N . VAL A 1 176 ? 5.847 4.156 -1.780 1.00 93.69 176 VAL A N 1
ATOM 1367 C CA . VAL A 1 176 ? 5.723 5.050 -2.933 1.00 93.69 176 VAL A CA 1
ATOM 1368 C C . VAL A 1 176 ? 4.866 6.258 -2.571 1.00 93.69 176 VAL A C 1
ATOM 1370 O O . VAL A 1 176 ? 3.730 6.130 -2.124 1.00 93.69 176 VAL A O 1
ATOM 1373 N N . ASN A 1 177 ? 5.402 7.457 -2.790 1.00 91.62 177 ASN A N 1
ATOM 1374 C CA . ASN A 1 177 ? 4.691 8.719 -2.582 1.00 91.62 177 ASN A CA 1
ATOM 1375 C C . ASN A 1 177 ? 4.918 9.663 -3.758 1.00 91.62 177 ASN A C 1
ATOM 1377 O O . ASN A 1 177 ? 5.857 9.509 -4.536 1.00 91.62 177 ASN A O 1
ATOM 1381 N N . LEU A 1 178 ? 4.058 10.668 -3.879 1.00 90.75 178 LEU A N 1
ATOM 1382 C CA . LEU A 1 178 ? 3.987 11.515 -5.062 1.00 90.75 178 LEU A CA 1
ATOM 1383 C C . LEU A 1 178 ? 4.028 12.992 -4.683 1.00 90.75 178 LEU A C 1
ATOM 1385 O O . LEU A 1 178 ? 3.441 13.418 -3.687 1.00 90.75 178 LEU A O 1
ATOM 1389 N N . THR A 1 179 ? 4.660 13.791 -5.533 1.00 89.00 179 THR A N 1
ATOM 1390 C CA . THR A 1 179 ? 4.412 15.232 -5.633 1.00 89.00 179 THR A CA 1
ATOM 1391 C C . THR A 1 179 ? 3.999 15.564 -7.055 1.00 89.00 179 THR A C 1
ATOM 1393 O O . THR A 1 179 ? 4.103 14.739 -7.950 1.00 89.00 179 THR A O 1
ATOM 1396 N N . LYS A 1 180 ? 3.626 16.821 -7.309 1.00 87.00 180 LYS A N 1
ATOM 1397 C CA . LYS A 1 180 ? 3.371 17.302 -8.677 1.00 87.00 180 LYS A CA 1
ATOM 1398 C C . LYS A 1 180 ? 4.573 17.170 -9.622 1.00 87.00 180 LYS A C 1
ATOM 1400 O O . LYS A 1 180 ? 4.406 17.336 -10.825 1.00 87.00 180 LYS A O 1
ATOM 1405 N N . GLU A 1 181 ? 5.772 16.954 -9.086 1.00 87.50 181 GLU A N 1
ATOM 1406 C CA . GLU A 1 181 ? 7.020 16.947 -9.849 1.00 87.50 181 GLU A CA 1
ATOM 1407 C C . GLU A 1 181 ? 7.593 15.540 -10.008 1.00 87.50 181 GLU A C 1
ATOM 1409 O O . GLU A 1 181 ? 8.042 15.186 -11.100 1.00 87.50 181 GLU A O 1
ATOM 1414 N N . PHE A 1 182 ? 7.570 14.741 -8.937 1.00 91.25 182 PHE A N 1
ATOM 1415 C CA . PHE A 1 182 ? 8.256 13.457 -8.898 1.00 91.25 182 PHE A CA 1
ATOM 1416 C C . PHE A 1 182 ? 7.440 12.369 -8.204 1.00 91.25 182 PHE A C 1
ATOM 1418 O O . PHE A 1 182 ? 6.685 12.617 -7.261 1.00 91.25 182 PHE A O 1
ATOM 1425 N N . ILE A 1 183 ? 7.691 11.145 -8.652 1.00 93.75 183 ILE A N 1
ATOM 1426 C CA . ILE A 1 183 ? 7.352 9.898 -7.979 1.00 93.75 183 ILE A CA 1
ATOM 1427 C C . ILE A 1 183 ? 8.553 9.526 -7.112 1.00 93.75 183 ILE A C 1
ATOM 1429 O O . ILE A 1 183 ? 9.679 9.441 -7.602 1.00 93.75 183 ILE A O 1
ATOM 1433 N N . TYR A 1 184 ? 8.316 9.305 -5.829 1.00 92.31 184 TYR A N 1
ATOM 1434 C CA . TYR A 1 184 ? 9.327 8.933 -4.853 1.00 92.31 184 TYR A CA 1
ATOM 1435 C C . TYR A 1 184 ? 9.137 7.468 -4.499 1.00 92.31 184 TYR A C 1
ATOM 1437 O O . TYR A 1 184 ? 8.039 7.080 -4.106 1.00 92.31 184 TYR A O 1
ATOM 1445 N N . ILE A 1 185 ? 10.195 6.674 -4.611 1.00 92.75 185 ILE A N 1
ATOM 1446 C CA . ILE A 1 185 ? 10.190 5.254 -4.260 1.00 92.75 185 ILE A CA 1
ATOM 1447 C C . ILE A 1 185 ? 11.276 5.015 -3.232 1.00 92.75 185 ILE A C 1
ATOM 1449 O O . ILE A 1 185 ? 12.449 5.303 -3.477 1.00 92.75 185 ILE A O 1
ATOM 1453 N N . LEU A 1 186 ? 10.868 4.509 -2.076 1.00 89.56 186 LEU A N 1
ATOM 1454 C CA . LEU A 1 186 ? 11.779 4.053 -1.045 1.00 89.56 186 LEU A CA 1
ATOM 1455 C C . LEU A 1 186 ? 12.214 2.629 -1.378 1.00 89.56 186 LEU A C 1
ATOM 1457 O O . LEU A 1 186 ? 11.407 1.707 -1.303 1.00 89.56 186 LEU A O 1
ATOM 1461 N N . ASP A 1 187 ? 13.483 2.471 -1.720 1.00 88.75 187 ASP A N 1
ATOM 1462 C CA . ASP A 1 187 ? 14.107 1.196 -2.041 1.00 88.75 187 ASP A CA 1
ATOM 1463 C C . ASP A 1 187 ? 14.978 0.748 -0.866 1.00 88.75 187 ASP A C 1
ATOM 1465 O O . ASP A 1 187 ? 15.936 1.429 -0.470 1.00 88.75 187 ASP A O 1
ATOM 1469 N N . LEU A 1 188 ? 14.569 -0.350 -0.227 1.00 81.25 188 LEU A N 1
ATOM 1470 C CA . LEU A 1 188 ? 15.132 -0.740 1.059 1.00 81.25 188 LEU A CA 1
ATOM 1471 C C . LEU A 1 188 ? 16.492 -1.417 0.909 1.00 81.25 188 LEU A C 1
ATOM 1473 O O . LEU A 1 188 ? 17.376 -1.159 1.729 1.00 81.25 188 LEU A O 1
ATOM 1477 N N . SER A 1 189 ? 16.672 -2.280 -0.090 1.00 81.88 189 SER A N 1
ATOM 1478 C CA . SER A 1 189 ? 17.943 -2.991 -0.250 1.00 81.88 189 SER A CA 1
ATOM 1479 C C . SER A 1 189 ? 19.037 -2.059 -0.762 1.00 81.88 189 SER A C 1
ATOM 1481 O O . SER A 1 189 ? 20.191 -2.202 -0.349 1.00 81.88 189 SER A O 1
ATOM 1483 N N . ASP A 1 190 ? 18.676 -1.056 -1.566 1.00 76.50 190 ASP A N 1
ATOM 1484 C CA . ASP A 1 190 ? 19.612 -0.024 -2.016 1.00 76.50 190 ASP A CA 1
ATOM 1485 C C . ASP A 1 190 ? 19.776 1.117 -0.997 1.00 76.50 190 ASP A C 1
ATOM 1487 O O . ASP A 1 190 ? 20.641 1.988 -1.158 1.00 76.50 1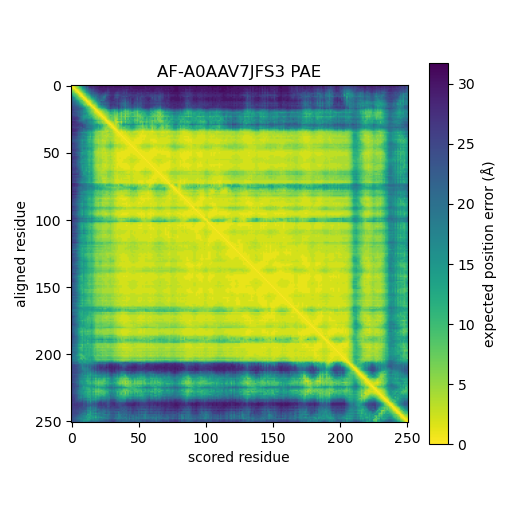90 ASP A O 1
ATOM 1491 N N . LEU A 1 191 ? 18.989 1.098 0.089 1.00 76.94 191 LEU A N 1
ATOM 1492 C CA . LEU A 1 191 ? 18.992 2.093 1.167 1.00 76.94 191 LEU A CA 1
ATOM 1493 C C . LEU A 1 191 ? 18.867 3.518 0.620 1.00 76.94 191 LEU A C 1
ATOM 1495 O O . LEU A 1 191 ? 19.610 4.433 1.010 1.00 76.94 191 LEU A O 1
ATOM 1499 N N . CYS A 1 192 ? 17.964 3.713 -0.338 1.00 81.25 192 CYS A N 1
ATOM 1500 C CA . CYS A 1 192 ? 17.837 4.991 -1.010 1.00 81.25 192 CYS A CA 1
ATOM 1501 C C . CYS A 1 192 ? 16.402 5.340 -1.398 1.00 81.25 192 CYS A C 1
ATOM 1503 O O . CYS A 1 192 ? 15.505 4.508 -1.483 1.00 81.25 192 CYS A O 1
ATOM 1505 N N . LEU A 1 193 ? 16.190 6.638 -1.583 1.00 85.12 193 LEU A N 1
ATOM 1506 C CA . LEU A 1 193 ? 14.961 7.206 -2.102 1.00 85.12 193 LEU A CA 1
ATOM 1507 C C . LEU A 1 193 ? 15.200 7.593 -3.559 1.00 85.12 193 LEU A C 1
ATOM 1509 O O . LEU A 1 193 ? 15.969 8.518 -3.841 1.00 85.12 193 LEU A O 1
ATOM 1513 N N . HIS A 1 194 ? 14.560 6.890 -4.480 1.00 88.75 194 HIS A N 1
ATOM 1514 C CA . HIS A 1 194 ? 14.605 7.196 -5.902 1.00 88.75 194 HIS A CA 1
ATOM 1515 C C . HIS A 1 194 ? 13.515 8.193 -6.276 1.00 88.75 194 HIS A C 1
ATOM 1517 O O . HIS A 1 194 ? 12.369 8.068 -5.853 1.00 88.75 194 HIS A O 1
ATOM 1523 N N . LEU A 1 195 ? 13.877 9.174 -7.093 1.00 90.88 195 LEU A N 1
ATOM 1524 C CA . LEU A 1 195 ? 12.987 10.182 -7.647 1.00 90.88 195 LEU A CA 1
ATOM 1525 C C . LEU A 1 195 ? 12.859 9.912 -9.139 1.00 90.88 195 LEU A C 1
ATOM 1527 O O . LEU A 1 195 ? 13.843 10.029 -9.870 1.00 90.88 195 LEU A O 1
ATOM 1531 N N . TYR A 1 196 ? 11.656 9.598 -9.595 1.00 94.00 196 TYR A N 1
ATOM 1532 C CA . TYR A 1 196 ? 11.317 9.423 -11.003 1.00 94.00 196 TYR A CA 1
ATOM 1533 C C . TYR A 1 196 ? 10.437 10.574 -11.461 1.00 94.00 196 TYR A C 1
ATOM 1535 O O . TYR A 1 196 ? 9.620 11.090 -10.700 1.00 94.00 196 TYR A O 1
ATOM 1543 N N . ASN A 1 197 ? 10.572 10.975 -12.720 1.00 94.38 197 ASN A N 1
ATOM 1544 C CA . ASN A 1 197 ? 9.542 11.801 -13.340 1.00 94.38 197 ASN A CA 1
ATOM 1545 C C . ASN A 1 197 ? 8.340 10.935 -13.764 1.00 94.38 197 ASN A C 1
ATOM 1547 O O . ASN A 1 197 ? 8.412 9.709 -13.796 1.00 94.38 197 ASN A O 1
ATOM 1551 N N . TYR A 1 198 ? 7.253 11.581 -14.177 1.00 93.81 198 TYR A N 1
ATOM 1552 C CA . TYR A 1 198 ? 6.037 10.904 -14.647 1.00 93.81 198 TYR A CA 1
ATOM 1553 C C . TYR A 1 198 ? 6.161 10.175 -15.996 1.00 93.81 198 TYR A C 1
ATOM 1555 O O . TYR A 1 198 ? 5.221 9.514 -16.422 1.00 93.81 198 TYR A O 1
ATOM 1563 N N . ASN A 1 199 ? 7.317 10.259 -16.662 1.00 94.00 199 ASN A N 1
ATOM 1564 C CA . ASN A 1 199 ? 7.656 9.383 -17.788 1.00 94.00 199 ASN A CA 1
ATOM 1565 C C . ASN A 1 199 ? 8.432 8.134 -17.327 1.00 94.00 199 ASN A C 1
ATOM 1567 O O . ASN A 1 199 ? 8.997 7.434 -18.162 1.00 94.00 199 ASN A O 1
ATOM 1571 N N . LEU A 1 200 ? 8.485 7.880 -16.012 1.00 94.81 200 LEU A N 1
ATOM 1572 C CA . LEU A 1 200 ? 9.159 6.749 -15.367 1.00 94.81 200 LEU A CA 1
ATOM 1573 C C . LEU A 1 200 ? 10.679 6.730 -15.582 1.00 94.81 200 LEU A C 1
ATOM 1575 O O . LEU A 1 200 ? 11.325 5.690 -15.501 1.00 94.81 200 LEU A O 1
ATOM 1579 N N . ILE A 1 201 ? 11.272 7.897 -15.839 1.00 92.75 201 ILE A N 1
ATOM 1580 C CA . ILE A 1 201 ? 12.721 8.042 -15.975 1.00 92.75 201 ILE A CA 1
ATOM 1581 C C . ILE A 1 201 ? 13.287 8.474 -14.625 1.00 92.75 201 ILE A C 1
ATOM 1583 O O . ILE A 1 201 ? 12.863 9.496 -14.072 1.00 92.75 201 ILE A O 1
ATOM 1587 N N . LEU A 1 202 ? 14.270 7.717 -14.126 1.00 93.00 202 LEU A N 1
ATOM 1588 C CA . LEU A 1 202 ? 15.003 8.050 -12.907 1.00 93.00 202 LEU A CA 1
ATOM 1589 C C . LEU A 1 202 ? 15.656 9.429 -13.060 1.00 93.00 202 LEU A C 1
ATOM 1591 O O . LEU A 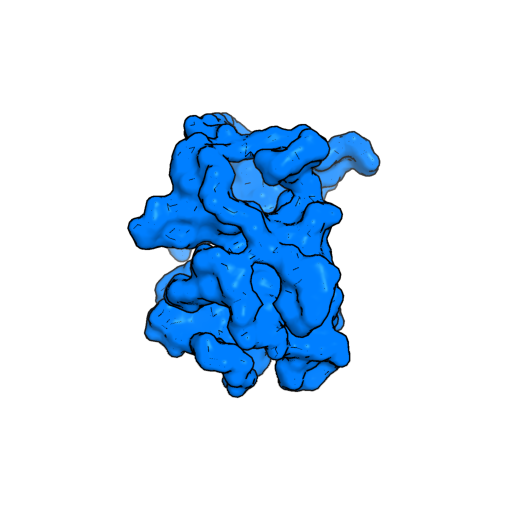1 202 ? 16.492 9.653 -13.937 1.00 93.00 202 LEU A O 1
ATOM 1595 N N . HIS A 1 203 ? 15.270 10.352 -12.189 1.00 89.19 203 HIS A N 1
ATOM 1596 C CA . HIS A 1 203 ? 15.846 11.684 -12.097 1.00 89.19 203 HIS A CA 1
ATOM 1597 C C . HIS A 1 203 ? 17.060 11.698 -11.163 1.00 89.19 203 HIS A C 1
ATOM 1599 O O . HIS A 1 203 ? 18.123 12.192 -11.539 1.00 89.19 203 HIS A O 1
ATOM 1605 N N . LYS A 1 204 ? 16.909 11.160 -9.944 1.00 85.75 204 LYS A N 1
ATOM 1606 C CA . LYS A 1 204 ? 17.962 11.139 -8.915 1.00 85.75 204 LYS A CA 1
ATOM 1607 C C . LYS A 1 204 ? 17.691 10.047 -7.881 1.00 85.75 204 LYS A C 1
ATOM 1609 O O . LYS A 1 204 ? 16.538 9.764 -7.590 1.00 85.75 204 LYS A O 1
ATOM 1614 N N . SER A 1 205 ? 18.743 9.508 -7.268 1.00 84.38 205 SER A N 1
ATOM 1615 C CA . SER A 1 205 ? 18.642 8.680 -6.058 1.00 84.38 205 SER A CA 1
ATOM 1616 C C . SER A 1 205 ? 19.288 9.402 -4.880 1.00 84.38 205 SER A C 1
ATOM 1618 O O . SER A 1 205 ? 20.360 9.998 -5.021 1.00 84.38 205 SER A O 1
ATOM 1620 N N . ILE A 1 206 ? 18.649 9.349 -3.716 1.00 77.06 206 ILE A N 1
ATOM 1621 C CA . ILE A 1 206 ? 19.124 9.964 -2.476 1.00 77.06 206 ILE A CA 1
ATOM 1622 C C . ILE A 1 206 ? 19.396 8.844 -1.473 1.00 77.06 206 ILE A C 1
ATOM 1624 O O . ILE A 1 206 ? 18.471 8.190 -1.007 1.00 77.06 206 ILE A O 1
ATOM 1628 N N . ILE A 1 207 ? 20.664 8.613 -1.132 1.00 68.75 207 ILE A N 1
ATOM 1629 C CA . ILE A 1 207 ? 21.045 7.572 -0.165 1.00 68.75 207 ILE A CA 1
ATOM 1630 C C . ILE A 1 207 ? 20.623 8.000 1.246 1.00 68.75 207 ILE A C 1
ATOM 1632 O O . ILE A 1 207 ? 21.009 9.080 1.706 1.00 68.75 207 ILE A O 1
ATOM 1636 N N . SER A 1 208 ? 19.919 7.132 1.974 1.00 57.47 208 SER A N 1
ATOM 1637 C CA . SER A 1 208 ? 19.727 7.277 3.418 1.00 57.47 208 SER A CA 1
ATOM 1638 C C . SER A 1 208 ? 20.995 6.799 4.138 1.00 57.47 208 SER A C 1
ATOM 1640 O O . SER A 1 208 ? 21.141 5.633 4.491 1.00 57.47 208 SER A O 1
ATOM 1642 N N . GLY A 1 209 ? 21.983 7.685 4.286 1.00 50.03 209 GLY A N 1
ATOM 1643 C CA . GLY A 1 209 ? 23.281 7.363 4.890 1.00 50.03 209 GLY A CA 1
ATOM 1644 C C . GLY A 1 209 ? 23.483 8.050 6.238 1.00 50.03 209 GLY A C 1
ATOM 1645 O O . GLY A 1 209 ? 23.515 9.278 6.299 1.00 50.03 209 GLY A O 1
ATOM 1646 N N . GLY A 1 210 ? 23.639 7.254 7.299 1.00 42.22 210 GLY A N 1
ATOM 1647 C CA . GLY A 1 210 ? 23.846 7.723 8.668 1.00 42.22 210 GLY A CA 1
ATOM 1648 C C . GLY A 1 210 ? 25.220 8.333 8.960 1.00 42.22 210 GLY A C 1
ATOM 1649 O O . GLY A 1 210 ? 26.158 8.287 8.160 1.00 42.22 210 GLY A O 1
ATOM 1650 N N . TYR A 1 211 ? 25.314 8.930 10.147 1.00 36.59 211 TYR A N 1
ATOM 1651 C CA . TYR A 1 211 ? 26.557 9.416 10.738 1.00 36.59 211 TYR A CA 1
ATOM 1652 C C . TYR A 1 211 ? 27.313 8.234 11.381 1.00 36.59 211 TYR A C 1
ATOM 1654 O O . TYR A 1 211 ? 26.731 7.449 12.121 1.00 36.59 211 TYR A O 1
ATOM 1662 N N . GLU A 1 212 ? 28.606 8.117 11.075 1.00 40.75 212 GLU A N 1
ATOM 1663 C CA . GLU A 1 212 ? 29.680 7.410 11.808 1.00 40.75 212 GLU A CA 1
ATOM 1664 C C . GLU A 1 212 ? 29.532 5.959 12.325 1.00 40.75 212 GLU A C 1
ATOM 1666 O O . GLU A 1 212 ? 30.516 5.451 12.852 1.00 40.75 212 GLU A O 1
ATOM 1671 N N . SER A 1 213 ? 28.414 5.248 12.184 1.00 36.28 213 SER A N 1
ATOM 1672 C CA . SER A 1 213 ? 28.291 3.780 12.420 1.00 36.28 213 SER A CA 1
ATOM 1673 C C . SER A 1 213 ? 26.842 3.283 12.439 1.00 36.28 213 SER A C 1
ATOM 1675 O O . SER A 1 213 ? 26.613 2.080 12.555 1.00 36.28 213 SER A O 1
ATOM 1677 N N . GLU A 1 214 ? 25.857 4.172 12.309 1.00 43.38 214 GLU A N 1
ATOM 1678 C CA . GLU A 1 214 ? 24.445 3.815 12.435 1.00 43.38 214 GLU A CA 1
ATOM 1679 C C . GLU A 1 214 ? 23.766 3.774 11.059 1.00 43.38 214 GLU A C 1
ATOM 1681 O O . GLU A 1 214 ? 23.699 4.775 10.344 1.00 43.38 214 GLU A O 1
ATOM 1686 N N . LEU A 1 215 ? 23.263 2.598 10.671 1.00 44.09 215 LEU A N 1
ATOM 1687 C CA . LEU A 1 215 ? 22.378 2.440 9.517 1.00 44.09 215 LEU A CA 1
ATOM 1688 C C . LEU A 1 215 ? 21.022 3.058 9.866 1.00 44.09 215 LEU A C 1
ATOM 1690 O O . LEU A 1 215 ? 20.281 2.540 10.700 1.00 44.09 215 LEU A O 1
ATOM 1694 N N . ILE A 1 216 ? 20.714 4.182 9.228 1.00 51.28 216 ILE A N 1
ATOM 1695 C CA . ILE A 1 216 ? 19.416 4.839 9.311 1.00 51.28 216 ILE A CA 1
ATOM 1696 C C . ILE A 1 216 ? 18.593 4.330 8.130 1.00 51.28 216 ILE A C 1
ATOM 1698 O O . ILE A 1 216 ? 18.834 4.728 6.994 1.00 51.28 216 ILE A O 1
ATOM 1702 N N . THR A 1 217 ? 17.649 3.432 8.405 1.00 48.72 217 THR A N 1
ATOM 1703 C CA . THR A 1 217 ? 16.712 2.923 7.395 1.00 48.72 217 THR A CA 1
ATOM 1704 C C . THR A 1 217 ? 15.414 3.728 7.480 1.00 48.72 217 THR A C 1
ATOM 1706 O O . THR A 1 217 ? 14.804 3.783 8.557 1.00 48.72 217 THR A O 1
ATOM 1709 N N . PRO A 1 218 ? 14.985 4.403 6.400 1.00 59.94 218 PRO A N 1
ATOM 1710 C CA . PRO A 1 218 ? 13.624 4.895 6.319 1.00 59.94 218 PRO A CA 1
ATOM 1711 C C . PRO A 1 218 ? 12.711 3.676 6.245 1.00 59.94 218 PRO A C 1
ATOM 1713 O O . PRO A 1 218 ? 12.944 2.776 5.444 1.00 59.94 218 PRO A O 1
ATOM 1716 N N . TYR A 1 219 ? 11.714 3.622 7.119 1.00 63.59 219 TYR A N 1
ATOM 1717 C CA . TYR A 1 219 ? 10.721 2.546 7.118 1.00 63.59 219 TYR A CA 1
ATOM 1718 C C . TYR A 1 219 ? 9.415 2.997 6.458 1.00 63.59 219 TYR A C 1
ATOM 1720 O O . TYR A 1 219 ? 8.736 2.209 5.817 1.00 63.59 219 TYR A O 1
ATOM 1728 N N . PHE A 1 220 ? 9.106 4.287 6.595 1.00 67.06 220 PHE A N 1
ATOM 1729 C CA . PHE A 1 220 ? 8.023 4.980 5.909 1.00 67.06 220 PHE A CA 1
ATOM 1730 C C . PHE A 1 220 ? 8.458 6.402 5.610 1.00 67.06 220 PHE A C 1
ATOM 1732 O O . PHE A 1 220 ? 9.303 6.971 6.319 1.00 67.06 220 PHE A O 1
ATOM 1739 N N . PHE A 1 221 ? 7.830 7.003 4.611 1.00 71.88 221 PHE A N 1
ATOM 1740 C CA . PHE A 1 221 ? 7.941 8.432 4.407 1.00 71.88 221 PHE A CA 1
ATOM 1741 C C . PHE A 1 221 ? 6.609 9.030 3.982 1.00 71.88 221 PHE A C 1
ATOM 1743 O O . PHE A 1 221 ? 5.741 8.350 3.452 1.00 71.88 221 PHE A O 1
ATOM 1750 N N . CYS A 1 222 ? 6.434 10.316 4.240 1.00 71.44 222 CYS A N 1
ATOM 1751 C CA . CYS A 1 222 ? 5.350 11.079 3.646 1.00 71.44 222 CYS A CA 1
ATOM 1752 C C . CYS A 1 222 ? 5.886 12.410 3.140 1.00 71.44 222 CYS A C 1
ATOM 1754 O O . CYS A 1 222 ? 6.971 12.854 3.529 1.00 71.44 222 CYS A O 1
ATOM 1756 N N . ILE A 1 223 ? 5.142 13.038 2.237 1.00 70.44 223 ILE A N 1
ATOM 1757 C CA . ILE A 1 223 ? 5.526 14.314 1.648 1.00 70.44 223 ILE A CA 1
ATOM 1758 C C . ILE A 1 223 ? 4.414 15.319 1.908 1.00 70.44 223 ILE A C 1
ATOM 1760 O O . ILE A 1 223 ? 3.259 15.062 1.582 1.00 70.44 223 ILE A O 1
ATOM 1764 N N . ASP A 1 224 ? 4.765 16.470 2.474 1.00 70.81 224 ASP A N 1
ATOM 1765 C CA . ASP A 1 224 ? 3.852 17.603 2.630 1.00 70.81 224 ASP A CA 1
ATOM 1766 C C . ASP A 1 224 ? 4.574 18.918 2.325 1.00 70.81 224 ASP A C 1
ATOM 1768 O O . ASP A 1 224 ? 5.696 19.133 2.780 1.00 70.81 224 ASP A O 1
ATOM 1772 N N . ASN A 1 225 ? 3.933 19.806 1.556 1.00 61.34 225 ASN A N 1
ATOM 1773 C CA . ASN A 1 225 ? 4.419 21.163 1.259 1.00 61.34 225 ASN A CA 1
ATOM 1774 C C . ASN A 1 225 ? 5.919 21.240 0.903 1.00 61.34 225 ASN A C 1
ATOM 1776 O O . ASN A 1 225 ? 6.671 22.051 1.449 1.00 61.34 225 ASN A O 1
ATOM 1780 N N . SER A 1 226 ? 6.351 20.368 -0.010 1.00 62.31 226 SER A N 1
ATOM 1781 C CA . SER A 1 226 ? 7.742 20.238 -0.465 1.00 62.31 226 SER A CA 1
ATOM 1782 C C . SER A 1 226 ? 8.749 19.766 0.596 1.00 62.31 226 SER A C 1
ATOM 1784 O O . SER A 1 226 ? 9.958 19.966 0.453 1.00 62.31 226 SER A O 1
ATOM 1786 N N . LYS A 1 227 ? 8.270 19.122 1.662 1.00 60.66 227 LYS A N 1
ATOM 1787 C CA . LYS A 1 227 ? 9.092 18.475 2.685 1.00 60.66 227 LYS A CA 1
ATOM 1788 C C . LYS A 1 227 ? 8.844 16.983 2.694 1.00 60.66 227 LYS A C 1
ATOM 1790 O O . LYS A 1 227 ? 7.698 16.547 2.713 1.00 60.66 227 LYS A O 1
ATOM 1795 N N . ILE A 1 228 ? 9.925 16.217 2.745 1.00 62.31 228 ILE A N 1
ATOM 1796 C CA . ILE A 1 228 ? 9.870 14.780 2.991 1.00 62.31 228 ILE A CA 1
ATOM 1797 C C . ILE A 1 228 ? 10.013 14.562 4.495 1.00 62.31 228 ILE A C 1
ATOM 1799 O O . ILE A 1 228 ? 10.992 15.007 5.101 1.00 62.31 228 ILE A O 1
ATOM 1803 N N . PHE A 1 229 ? 9.057 13.857 5.084 1.00 63.69 229 PHE A N 1
ATOM 1804 C CA . PHE A 1 229 ? 9.108 13.363 6.451 1.00 63.69 229 PHE A CA 1
ATOM 1805 C C . PHE A 1 229 ? 9.478 11.889 6.403 1.00 63.69 229 PHE A C 1
ATOM 1807 O O . PHE A 1 229 ? 8.725 11.083 5.867 1.00 63.69 229 PHE A O 1
ATOM 1814 N N . LEU A 1 230 ? 10.634 11.536 6.955 1.00 60.44 230 LEU A N 1
ATOM 1815 C CA . LEU A 1 230 ? 11.069 10.145 7.057 1.00 60.44 230 LEU A CA 1
ATOM 1816 C C . LEU A 1 230 ? 10.825 9.652 8.480 1.00 60.44 230 LEU A C 1
ATOM 1818 O O . LEU A 1 230 ? 11.296 10.279 9.438 1.00 60.44 230 LEU A O 1
ATOM 1822 N N . LEU A 1 231 ? 10.137 8.516 8.608 1.00 61.88 231 LEU A N 1
ATOM 1823 C CA . LEU A 1 231 ? 10.158 7.730 9.832 1.00 61.88 231 LEU A CA 1
ATOM 1824 C C . LEU A 1 231 ? 11.374 6.812 9.776 1.00 61.88 231 LEU A C 1
ATOM 1826 O O . LEU A 1 231 ? 11.436 5.869 8.984 1.00 61.88 231 LEU A O 1
ATOM 1830 N N . LEU A 1 232 ? 12.341 7.111 10.629 1.00 57.34 232 LEU A N 1
ATOM 1831 C CA . LEU A 1 232 ? 13.594 6.387 10.715 1.00 57.34 232 LEU A CA 1
ATOM 1832 C C . LEU A 1 232 ? 13.529 5.414 11.887 1.00 57.34 232 LEU A C 1
ATOM 1834 O O . LEU A 1 232 ? 13.183 5.810 13.005 1.00 57.34 232 LEU A O 1
ATOM 1838 N N . ILE A 1 233 ? 13.898 4.159 11.646 1.00 51.94 233 ILE A N 1
ATOM 1839 C CA . ILE A 1 233 ? 14.171 3.205 12.722 1.00 51.94 233 ILE A CA 1
ATOM 1840 C C . ILE A 1 233 ? 15.685 3.165 12.905 1.00 51.94 233 ILE A C 1
ATOM 1842 O O . ILE A 1 233 ? 16.410 2.699 12.023 1.00 51.94 233 ILE A O 1
ATOM 1846 N N . ILE A 1 234 ? 16.171 3.644 14.054 1.00 47.16 234 ILE A N 1
ATOM 1847 C CA . ILE A 1 234 ? 17.551 3.357 14.455 1.00 47.16 234 ILE A CA 1
ATOM 1848 C C . ILE A 1 234 ? 17.566 1.981 15.116 1.00 47.16 234 ILE A C 1
ATOM 1850 O O . ILE A 1 234 ? 16.969 1.783 16.178 1.00 47.16 234 ILE A O 1
ATOM 1854 N N . LEU A 1 235 ? 18.281 1.043 14.499 1.00 40.06 235 LEU A N 1
ATOM 1855 C CA . LEU A 1 235 ? 18.636 -0.232 15.113 1.00 40.06 235 LEU A CA 1
ATOM 1856 C C . LEU A 1 235 ? 19.884 -0.037 15.984 1.00 40.06 235 LEU A C 1
ATOM 1858 O O . LEU A 1 235 ? 21.006 -0.281 15.543 1.00 40.06 235 LEU A O 1
ATOM 1862 N N . ILE A 1 236 ? 19.700 0.385 17.239 1.00 37.44 236 ILE A N 1
ATOM 1863 C CA . ILE A 1 236 ? 20.783 0.346 18.232 1.00 37.44 236 ILE A CA 1
ATOM 1864 C C . ILE A 1 236 ? 20.771 -1.056 18.844 1.00 37.44 236 ILE A C 1
ATOM 1866 O O . ILE A 1 236 ? 19.937 -1.361 19.694 1.00 37.44 236 ILE A O 1
ATOM 1870 N N . SER A 1 237 ? 21.667 -1.929 18.372 1.00 36.56 237 SER A N 1
ATOM 1871 C CA . SER A 1 237 ? 21.975 -3.248 18.955 1.00 36.56 237 SER A CA 1
ATOM 1872 C C . SER A 1 237 ? 20.758 -4.061 19.445 1.00 36.56 237 SER A C 1
ATOM 1874 O O . SER A 1 237 ? 20.430 -3.992 20.621 1.00 36.56 237 SER A O 1
ATOM 1876 N N . LEU A 1 238 ? 20.128 -4.861 18.571 1.00 35.34 238 LEU A N 1
ATOM 1877 C CA . LEU A 1 238 ? 19.187 -5.984 18.835 1.00 35.34 238 LEU A CA 1
ATOM 1878 C C . LEU A 1 238 ? 18.023 -5.823 19.855 1.00 35.34 238 LEU A C 1
ATOM 1880 O O . LEU A 1 238 ? 17.208 -6.736 19.952 1.00 35.34 238 LEU A O 1
ATOM 1884 N N . LEU A 1 239 ? 17.892 -4.719 20.596 1.00 30.05 239 LEU A N 1
ATOM 1885 C CA . LEU A 1 239 ? 17.006 -4.611 21.764 1.00 30.05 239 LEU A CA 1
ATOM 1886 C C . LEU A 1 239 ? 16.272 -3.267 21.897 1.00 30.05 239 LEU A C 1
ATOM 1888 O O . LEU A 1 239 ? 15.335 -3.193 22.690 1.00 30.05 239 LEU A O 1
ATOM 1892 N N . LEU A 1 240 ? 16.613 -2.230 21.122 1.00 28.34 240 LEU A N 1
ATOM 1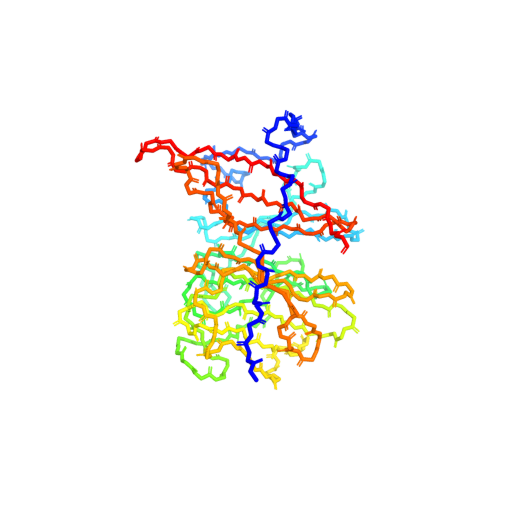893 C CA . LEU A 1 240 ? 15.836 -0.986 21.076 1.00 28.34 240 LEU A CA 1
ATOM 1894 C C . LEU A 1 240 ? 15.668 -0.471 19.640 1.00 28.34 240 LEU A C 1
ATOM 1896 O O . LEU A 1 240 ? 16.647 -0.155 18.969 1.00 28.34 240 LEU A O 1
ATOM 1900 N N . ALA A 1 241 ? 14.413 -0.326 19.209 1.00 30.38 241 ALA A N 1
ATOM 1901 C CA . ALA A 1 241 ? 14.042 0.517 18.078 1.00 30.38 241 ALA A CA 1
ATOM 1902 C C . ALA A 1 241 ? 13.717 1.921 18.610 1.00 30.38 241 ALA A C 1
ATOM 1904 O O . ALA A 1 241 ? 12.788 2.087 19.405 1.00 30.38 241 ALA A O 1
ATOM 1905 N N . LEU A 1 242 ? 14.484 2.929 18.195 1.00 33.12 242 LEU A N 1
ATOM 1906 C CA . LEU A 1 242 ? 14.128 4.336 18.384 1.00 33.12 242 LEU A CA 1
ATOM 1907 C C . LEU A 1 242 ? 13.477 4.842 17.097 1.00 33.12 242 LEU A C 1
ATOM 1909 O O . LEU A 1 242 ? 14.097 4.800 16.036 1.00 33.12 242 LEU A O 1
ATOM 1913 N N . PHE A 1 243 ? 12.236 5.319 17.208 1.00 38.66 243 PHE A N 1
ATOM 1914 C CA . PHE A 1 243 ? 11.570 6.049 16.134 1.00 38.66 243 PHE A CA 1
ATOM 1915 C C . PHE A 1 243 ? 12.062 7.493 16.155 1.00 38.66 243 PHE A C 1
ATOM 1917 O O . PHE A 1 243 ? 11.812 8.223 17.119 1.00 38.66 243 PHE A O 1
ATOM 1924 N N . LEU A 1 244 ? 12.774 7.895 15.108 1.00 40.53 244 LEU A N 1
ATOM 1925 C CA . LEU A 1 244 ? 13.157 9.284 14.894 1.00 40.53 244 LEU A CA 1
ATOM 1926 C C . LEU A 1 244 ? 12.401 9.857 13.704 1.00 40.53 244 LEU A C 1
ATOM 1928 O O . LEU A 1 244 ? 12.160 9.179 12.706 1.00 40.53 244 LEU A O 1
ATOM 1932 N N . TYR A 1 245 ? 12.070 11.136 13.819 1.00 40.66 245 TYR A N 1
ATOM 1933 C CA . TYR A 1 245 ? 11.486 11.920 12.745 1.00 40.66 245 TYR A CA 1
ATOM 1934 C C . TYR A 1 245 ? 12.555 12.843 12.179 1.00 40.66 245 TYR A C 1
ATOM 1936 O O . TYR A 1 245 ? 13.348 13.421 12.925 1.00 40.66 245 TYR A O 1
ATOM 1944 N N . SER A 1 246 ? 12.570 12.994 10.860 1.00 41.16 246 SER A N 1
ATOM 1945 C CA . SER A 1 246 ? 13.410 13.987 10.198 1.00 41.16 246 SER A CA 1
ATOM 1946 C C . SER A 1 246 ? 12.674 14.633 9.038 1.00 41.16 246 SER A C 1
ATOM 1948 O O . SER A 1 246 ? 11.836 13.997 8.400 1.00 41.16 246 SER A O 1
ATOM 1950 N N . THR A 1 247 ? 12.986 15.903 8.785 1.00 37.53 247 THR A N 1
ATOM 1951 C CA . THR A 1 247 ? 12.459 16.665 7.653 1.00 37.53 247 THR A CA 1
ATOM 1952 C C . THR A 1 247 ? 13.586 16.978 6.683 1.00 37.53 247 THR A C 1
ATOM 1954 O O . THR A 1 247 ? 14.544 17.645 7.077 1.00 37.53 247 THR A O 1
ATOM 1957 N N . LEU A 1 248 ? 13.458 16.566 5.425 1.00 4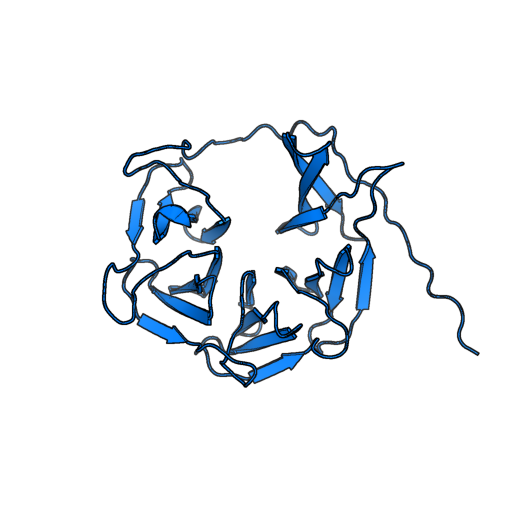4.59 248 LEU A N 1
ATOM 1958 C CA . LEU A 1 248 ? 14.276 17.096 4.334 1.00 44.59 248 LEU A CA 1
ATOM 1959 C C . LEU A 1 248 ? 13.466 18.125 3.547 1.00 44.59 248 LEU A C 1
ATOM 1961 O O . LEU A 1 248 ? 12.310 17.878 3.207 1.00 44.59 248 LEU A O 1
ATOM 1965 N N . ASN A 1 249 ? 14.081 19.267 3.243 1.00 37.16 249 ASN A N 1
ATOM 1966 C CA . ASN A 1 249 ? 13.535 20.189 2.252 1.00 37.16 249 ASN A CA 1
ATOM 1967 C C . ASN A 1 249 ? 13.891 19.658 0.859 1.00 37.16 249 ASN A C 1
ATOM 1969 O O . ASN A 1 249 ? 15.054 19.326 0.614 1.00 37.16 249 ASN A O 1
ATOM 1973 N N . LEU A 1 250 ? 12.910 19.594 -0.039 1.00 39.97 250 LEU A N 1
ATOM 1974 C CA . LEU A 1 250 ? 13.179 19.421 -1.464 1.00 39.97 250 LEU A CA 1
ATOM 1975 C C . LEU A 1 250 ? 13.891 20.692 -1.962 1.00 39.97 250 LEU A C 1
ATOM 1977 O O . LEU A 1 250 ? 13.424 21.798 -1.678 1.00 39.97 250 LEU A O 1
ATOM 1981 N N . ILE A 1 251 ? 15.054 20.532 -2.605 1.00 41.28 251 ILE A N 1
ATOM 1982 C CA . ILE A 1 251 ? 15.762 21.625 -3.299 1.00 41.28 251 ILE A CA 1
ATOM 1983 C C . ILE A 1 251 ? 15.147 21.792 -4.680 1.00 41.28 251 ILE A C 1
ATOM 1985 O O . ILE A 1 251 ? 15.005 20.747 -5.353 1.00 41.28 251 ILE A O 1
#

pLDDT: mean 78.68, std 21.92, range [28.34, 98.56]

Nearest PDB structures (foldseek):
  3soq-assembly1_A  TM=8.301E-01  e=3.114E-08  Homo sapiens
  8jxf-assembly1_B  TM=8.316E-01  e=1.944E-07  Rattus norvegicus
  8dvl-assembly1_A  TM=8.131E-01  e=1.848E-07  Homo sapiens
  6l6r-assembly2_B  TM=8.181E-01  e=6.265E-07  Homo sapiens
  4raa-assembly1_A-2  TM=6.250E-01  e=7.204E-06  Bacteroides fragilis NCTC 9343

Foldseek 3Di:
DDDDPPQDAPDDFPLPPPPDPPADQADDDDDPLHAAPWAEWDADPVQRKIWICRFVVQWIWIAGNRNHTDDIEADCDDQSHGHRWHYWEDLDQWIWTDHQAWWIWIAGVRRHGDGIFTDDDQDFRTAGGFRAWYADPVQQKIWIRRFVQQKIWIAGVVRHGDDMDGNVPAHGFRYWADDPAWIWTQGQVQQWIWTAGPVRHTPDIHHQDDPDDWSWHFNDWYDDPQKIWTFTFTPPDPPDTDTTIGIDHHD

Secondary structure (DSSP, 8-state):
--------------TTS----S-----BSSSTT-BSSEEEEEE-TTT--EEEEETTTTEEEEE-TTS-EEEEE-BSSSTTB--SEEEEEEETTEEEEEETTTEEEEEETTS-EEEEE-EESSSTTEES----EEEETTTTEEEEEEGGGTEEEEEETT--EEEEE-TTT-SSEEEEEE-SS-EEEEETTTTEEEEE-TTS-EEEEEE---STT--EEEEEEEEETTEEEEEEEEEETTTEEEEEEEEEEP-

Mean predicted aligned error: 9.55 Å

Solvent-accessible surface area (backbone atoms only — not comparable to full-atom values): 13794 Å² total; per-residue (Å²): 136,91,83,76,88,77,82,76,81,83,84,51,73,49,73,76,64,80,81,69,78,91,72,81,54,65,49,82,55,88,56,96,74,29,42,35,69,66,63,19,66,34,69,42,87,88,80,46,33,38,37,33,20,19,18,77,70,20,30,39,40,31,21,42,80,85,28,49,79,74,49,75,33,50,36,92,61,72,84,54,42,42,54,40,28,28,19,37,23,66,55,83,73,26,35,39,33,19,22,49,60,21,34,36,39,35,25,35,75,88,53,48,71,74,51,69,44,50,39,74,49,84,53,91,66,28,20,30,35,24,42,12,34,34,54,41,84,90,82,40,34,30,45,31,24,19,16,78,60,16,23,34,44,32,23,36,74,89,68,44,85,72,52,70,52,40,69,90,78,47,42,36,28,48,38,45,51,71,56,102,72,34,40,38,36,37,23,58,73,74,38,25,39,36,30,21,35,93,84,72,44,80,73,50,74,44,70,52,74,51,72,99,84,48,70,41,43,69,79,47,70,50,71,54,98,65,27,40,38,35,41,26,44,39,73,56,74,102,80,44,79,46,84,43,56,28,52,38,77,68,129

InterPro domains:
  IPR001258 NHL repeat [PF01436] (35-63)
  IPR001258 NHL repeat [PF01436] (127-154)
  IPR001258 NHL repeat [PS51125] (24-66)
  IPR001258 NHL repeat [PS51125] (114-158)
  IPR011042 Six-bladed beta-propeller, TolB-like [G3DSA:2.120.10.30] (12-232)
  IPR050952 Tripartite Motif and NHL Repeat Containing E3 Ligases [PTHR24104] (27-187)

Sequence (251 aa):
MATANTLERIFSVDYKSKIQPIVSVCKLGKGLENLRGPRGVAIDNSTGDIYVADYENSCVKVFDCNGKIMLKFGDEDGEGKMFCPVGLAICRNRILISQSSDCILNYQVNGEFISRIGIPGERELEFDFPPGLTFDESNGEVYICDSNNDRIQILSKELTYKTEFGSDHLNFPLDVNLTKEFIYILDLSDLCLHLYNYNLILHKSIISGGYESELITPYFFCIDNSKIFLLLIILISLLLALFLYSTLNLI